Protein AF-A0A8T0QB63-F1 (afdb_monomer_lite)

InterPro domains:
  IPR017850 Alkaline-phosphatase-like, core domain superfamily [G3DSA:3.40.720.10] (1-85)
  IPR039527 GPI ethanolamine phosphate transferase 2 [PTHR23072] (1-212)

Radius of gyration: 29.11 Å; chains: 1; bounding box: 82×52×87 Å

Foldseek 3Di:
DPPPDDPPLPDCVSQDDDDDDDDPQQDPDPDPVPPPPDAHPLQVQLQVCLVVVHQRPLPGLHDHDVNSCNVPDLLSSLVSLVRSLVSLLSVVCVVPVPQDLVVLQVVVVVDPPDDQDPDLSNNLSPLVNQLVVLSVVLVVCVVPPDVVCNVVSSVSNVVSSCSNSVSSSVVVVVVVPDDPVVVVVVVVVVVVVVVVVVVVVVVVVVVVVVVVVVVVVVVVD

Organism: Panicum virgatum (NCBI:txid38727)

Secondary structure (DSSP, 8-state):
--TT--S---SHHHH-------STT-------TTS-----GGGHHHHHHHHTT-PPPTT--PPP-GGGGTTS-HHHHHHHHHHHHHHHHHHHHHH-TT--HHHHHHGGGT--TT---SSHHHHHHHHHHHHHHHHHHHHHHTTS--HHHHHHHHHHHHHHHHHHHHHHHHHHHHHHH---HHHHHHHHHHHHHHHHHHHHHHHHHHHHHHHHHHHHHTT--

pLDDT: mean 80.68, std 15.9, range [40.19, 98.31]

Structure (mmCIF, N/CA/C/O backbone):
data_AF-A0A8T0QB63-F1
#
_entry.id   AF-A0A8T0QB63-F1
#
loop_
_atom_site.group_PDB
_atom_site.id
_atom_site.type_symbol
_atom_site.label_atom_id
_atom_site.label_alt_id
_atom_site.label_comp_id
_atom_site.label_asym_id
_atom_site.label_entity_id
_atom_site.label_seq_id
_atom_site.pdbx_PDB_ins_code
_atom_site.Cartn_x
_atom_site.Cartn_y
_atom_site.Cartn_z
_atom_site.occupancy
_atom_site.B_iso_or_equiv
_atom_site.auth_seq_id
_atom_site.auth_comp_id
_atom_site.auth_asym_id
_atom_site.auth_atom_id
_atom_site.pdbx_PDB_model_num
ATOM 1 N N . MET A 1 1 ? 4.723 -20.176 22.623 1.00 45.94 1 MET A N 1
ATOM 2 C CA . MET A 1 1 ? 3.717 -21.251 22.437 1.00 45.94 1 MET A CA 1
ATOM 3 C C . MET A 1 1 ? 2.694 -21.297 23.573 1.00 45.94 1 MET A C 1
ATOM 5 O O . MET A 1 1 ? 3.003 -21.773 24.659 1.00 45.94 1 MET A O 1
ATOM 9 N N . ILE A 1 2 ? 1.466 -20.822 23.332 1.00 46.66 2 ILE A N 1
ATOM 10 C CA . ILE A 1 2 ? 0.307 -21.316 24.090 1.00 46.66 2 ILE A CA 1
ATOM 11 C C . ILE A 1 2 ? -0.197 -22.512 23.284 1.00 46.66 2 ILE A C 1
ATOM 13 O O . ILE A 1 2 ? -0.792 -22.356 22.226 1.00 46.66 2 ILE A O 1
ATOM 17 N N . GLU A 1 3 ? 0.117 -23.705 23.768 1.00 60.12 3 GLU A N 1
ATOM 18 C CA . GLU A 1 3 ? -0.035 -25.022 23.123 1.00 60.12 3 GLU A CA 1
ATOM 19 C C . GLU A 1 3 ? -1.501 -25.436 22.847 1.00 60.12 3 GLU A C 1
ATOM 21 O O . GLU A 1 3 ? -1.777 -26.552 22.423 1.00 60.12 3 GLU A O 1
ATOM 26 N N . GLY A 1 4 ? -2.461 -24.543 23.111 1.00 62.09 4 GLY A N 1
ATOM 27 C CA . GLY A 1 4 ? -3.894 -24.836 23.147 1.00 62.09 4 GLY A CA 1
ATOM 28 C C . GLY A 1 4 ? -4.673 -24.590 21.854 1.00 62.09 4 GLY A C 1
ATOM 29 O O . GLY A 1 4 ? -5.873 -24.835 21.867 1.00 62.09 4 GLY A O 1
ATOM 30 N N . GLY A 1 5 ? -4.040 -24.098 20.779 1.00 61.69 5 GLY A N 1
ATOM 31 C CA . GLY A 1 5 ? -4.701 -23.841 19.492 1.00 61.69 5 GLY A CA 1
ATOM 32 C C . GLY A 1 5 ? -5.891 -22.883 19.611 1.00 61.69 5 GLY A C 1
ATOM 33 O O . GLY A 1 5 ? -7.042 -23.314 19.656 1.00 61.69 5 GLY A O 1
ATOM 34 N N . ASN A 1 6 ? -5.627 -21.577 19.672 1.00 67.00 6 ASN A N 1
ATOM 35 C CA . ASN A 1 6 ? -6.687 -20.571 19.576 1.00 67.00 6 ASN A CA 1
ATOM 36 C C . ASN A 1 6 ? -6.822 -20.082 18.113 1.00 67.00 6 ASN A C 1
ATOM 38 O O . ASN A 1 6 ? -5.944 -20.314 17.293 1.00 67.00 6 ASN A O 1
ATOM 42 N N . HIS A 1 7 ? -7.941 -19.446 17.758 1.00 67.69 7 HIS A N 1
ATOM 43 C CA . HIS A 1 7 ? -8.188 -18.914 16.403 1.00 67.69 7 HIS A CA 1
ATOM 44 C C . HIS A 1 7 ? -7.846 -17.419 16.270 1.00 67.69 7 HIS A C 1
ATOM 46 O O . HIS A 1 7 ? -8.381 -16.734 15.401 1.00 67.69 7 HIS A O 1
ATOM 52 N N . GLY A 1 8 ? -7.033 -16.889 17.183 1.00 71.62 8 GLY A N 1
ATOM 53 C CA . GLY A 1 8 ? -6.707 -15.469 17.265 1.00 71.62 8 GLY A CA 1
ATOM 54 C C . GLY A 1 8 ? -5.736 -15.016 16.183 1.00 71.62 8 GLY A C 1
ATOM 55 O O . GLY A 1 8 ? -5.827 -13.867 15.758 1.00 71.62 8 GLY A O 1
ATOM 56 N N . GLY A 1 9 ? -4.850 -15.908 15.721 1.00 69.38 9 GLY A N 1
ATOM 57 C CA . GLY A 1 9 ? -3.909 -15.615 14.640 1.00 69.38 9 GLY A CA 1
ATOM 58 C C . GLY A 1 9 ? -3.003 -14.428 14.961 1.00 69.38 9 GLY A C 1
ATOM 59 O O . GLY A 1 9 ? -2.746 -13.609 14.084 1.00 69.38 9 GLY A O 1
ATOM 60 N N . SER A 1 10 ? -2.615 -14.268 16.229 1.00 74.25 10 SER A N 1
ATOM 61 C CA . SER A 1 10 ? -1.963 -13.052 16.734 1.00 74.25 10 SER A CA 1
ATOM 62 C C . SER A 1 10 ? -0.606 -13.304 17.380 1.00 74.25 10 SER A C 1
ATOM 64 O O . SER A 1 10 ? 0.057 -12.342 17.768 1.00 74.25 10 SER A O 1
ATOM 66 N N . SER A 1 11 ? -0.1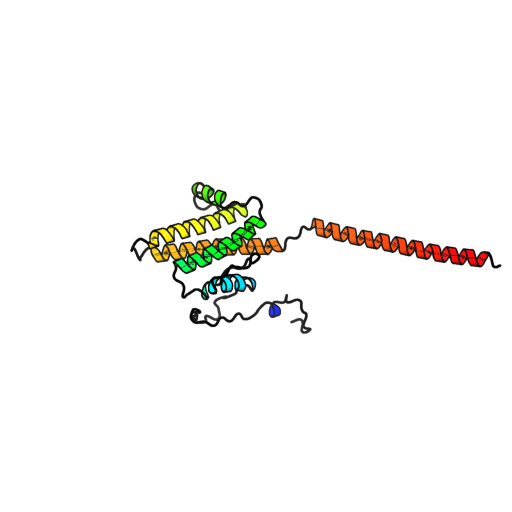96 -14.563 17.569 1.00 81.94 11 SER A N 1
ATOM 67 C CA . SER A 1 11 ? 1.166 -14.846 18.026 1.00 81.94 11 SER A CA 1
ATOM 68 C C . SER A 1 11 ? 2.160 -14.742 16.870 1.00 81.94 11 SER A C 1
ATOM 70 O O . SER A 1 11 ? 1.792 -14.852 15.698 1.00 81.94 11 SER A O 1
ATOM 72 N N . TYR A 1 12 ? 3.439 -14.549 17.197 1.00 82.31 12 TYR A N 1
ATOM 73 C CA . TYR A 1 12 ? 4.503 -14.576 16.194 1.00 82.31 12 TYR A CA 1
ATOM 74 C C . TYR A 1 12 ? 4.483 -15.907 15.438 1.00 82.31 12 TYR A C 1
ATOM 76 O O . TYR A 1 12 ? 4.461 -15.912 14.220 1.00 82.31 12 TYR A O 1
ATOM 84 N N . GLU A 1 13 ? 4.342 -17.027 16.150 1.00 82.00 13 GLU A N 1
ATOM 85 C CA . GLU A 1 13 ? 4.303 -18.356 15.532 1.00 82.00 13 GLU A CA 1
ATOM 86 C C . GLU A 1 13 ? 3.057 -18.602 14.650 1.00 82.00 13 GLU A C 1
ATOM 88 O O . GLU A 1 13 ? 3.055 -19.539 13.860 1.00 82.00 13 GLU A O 1
ATOM 93 N N . GLU A 1 14 ? 1.993 -17.799 14.790 1.00 81.06 14 GLU A N 1
ATOM 94 C CA . GLU A 1 14 ? 0.779 -17.868 13.958 1.00 81.06 14 GLU A CA 1
ATOM 95 C C . GLU A 1 14 ? 0.810 -16.894 12.768 1.00 81.06 14 GLU A C 1
ATOM 97 O O . GLU A 1 14 ? 0.137 -17.126 11.764 1.00 81.06 14 GLU A O 1
ATOM 102 N N . THR A 1 15 ? 1.549 -15.788 12.888 1.00 85.06 15 THR A N 1
ATOM 103 C CA . THR A 1 15 ? 1.608 -14.715 11.879 1.00 85.06 15 THR A CA 1
ATOM 104 C C . THR A 1 15 ? 2.843 -14.802 10.990 1.00 85.06 15 THR A C 1
ATOM 106 O O . THR A 1 15 ? 2.779 -14.383 9.831 1.00 85.06 15 THR A O 1
ATOM 109 N N . ASP A 1 16 ? 3.925 -15.386 11.506 1.00 86.19 16 ASP A N 1
ATOM 110 C CA . ASP A 1 16 ? 5.126 -15.737 10.762 1.00 86.19 16 ASP A CA 1
ATOM 111 C C . ASP A 1 16 ? 4.837 -16.964 9.897 1.00 86.19 16 ASP A C 1
ATOM 113 O O . ASP A 1 16 ? 4.546 -18.062 10.377 1.00 86.19 16 ASP A O 1
ATOM 117 N N . SER A 1 17 ? 4.806 -16.754 8.588 1.00 84.56 17 SER A N 1
ATOM 118 C CA . SER A 1 17 ? 4.400 -17.762 7.618 1.00 84.56 17 SER A CA 1
ATOM 119 C C . SER A 1 17 ? 5.281 -17.685 6.387 1.00 84.56 17 SER A C 1
ATOM 121 O O . SER A 1 17 ? 5.584 -16.608 5.878 1.00 84.56 17 SER A O 1
ATOM 123 N N . LEU A 1 18 ? 5.643 -18.854 5.861 1.00 87.31 18 LEU A N 1
ATOM 124 C CA . LEU A 1 18 ? 6.413 -18.948 4.631 1.00 87.31 18 LEU A CA 1
ATOM 125 C C . LEU A 1 18 ? 5.564 -18.506 3.431 1.00 87.31 18 LEU A C 1
ATOM 127 O O . LEU A 1 18 ? 4.562 -19.144 3.102 1.00 87.31 18 LEU A O 1
ATOM 131 N N . ALA A 1 19 ? 6.023 -17.478 2.721 1.00 85.75 19 ALA A N 1
ATOM 132 C CA . ALA A 1 19 ? 5.540 -17.144 1.387 1.00 85.75 19 ALA A CA 1
ATOM 133 C C . ALA A 1 19 ? 6.480 -17.747 0.329 1.00 85.75 19 ALA A C 1
ATOM 135 O O . ALA A 1 19 ? 7.662 -17.415 0.276 1.00 85.75 19 ALA A O 1
ATOM 136 N N . LEU A 1 20 ? 5.959 -18.640 -0.520 1.00 86.31 20 LEU A N 1
ATOM 137 C CA . LEU A 1 20 ? 6.712 -19.267 -1.611 1.00 86.31 20 LEU A CA 1
ATOM 138 C C . LEU A 1 20 ? 6.116 -18.876 -2.964 1.00 86.31 20 LEU A C 1
ATOM 140 O O . LEU A 1 20 ? 4.958 -19.179 -3.253 1.00 86.31 20 LEU A O 1
ATOM 144 N N . PHE A 1 21 ? 6.939 -18.269 -3.817 1.00 84.81 21 PHE A N 1
ATOM 145 C CA . PHE A 1 21 ? 6.577 -17.914 -5.186 1.00 84.81 21 PHE A CA 1
ATOM 146 C C . PHE A 1 21 ? 7.336 -18.798 -6.175 1.00 84.81 21 PHE A C 1
ATOM 148 O O . PHE A 1 21 ? 8.555 -18.921 -6.104 1.00 84.81 21 PHE A O 1
ATOM 155 N N . ILE A 1 22 ? 6.608 -19.416 -7.106 1.00 85.19 22 ILE A N 1
ATOM 156 C CA . ILE A 1 22 ? 7.170 -20.289 -8.141 1.00 85.19 22 ILE A CA 1
ATOM 157 C C . ILE A 1 22 ? 6.717 -19.754 -9.495 1.00 85.19 22 ILE A C 1
ATOM 159 O O . ILE A 1 22 ? 5.520 -19.680 -9.769 1.00 85.19 22 ILE A O 1
ATOM 163 N N . GLY A 1 23 ? 7.666 -19.392 -10.355 1.00 80.06 23 GLY A N 1
ATOM 164 C CA . GLY A 1 23 ? 7.355 -18.864 -11.678 1.00 80.06 23 GLY A CA 1
ATOM 165 C C . GLY A 1 23 ? 8.599 -18.569 -12.505 1.00 80.06 23 GLY A C 1
ATOM 166 O O . GLY A 1 23 ? 9.710 -18.536 -11.992 1.00 80.06 23 GLY A O 1
ATOM 167 N N . HIS A 1 24 ? 8.399 -18.345 -13.804 1.00 71.12 24 HIS A N 1
ATOM 168 C CA . HIS A 1 24 ? 9.483 -18.075 -14.756 1.00 71.12 24 HIS A CA 1
ATOM 169 C C . HIS A 1 24 ? 10.169 -16.716 -14.528 1.00 71.12 24 HIS A C 1
ATOM 171 O O . HIS A 1 24 ? 11.333 -16.549 -14.868 1.00 71.12 24 HIS A O 1
ATOM 177 N N . SER A 1 25 ? 9.442 -15.756 -13.956 1.00 64.81 25 SER A N 1
ATOM 178 C CA . SER A 1 25 ? 9.907 -14.400 -13.644 1.00 64.81 25 SER A CA 1
ATOM 179 C C . SER A 1 25 ? 10.489 -14.250 -12.238 1.00 64.81 25 SER A C 1
ATOM 181 O O . SER A 1 25 ? 10.946 -13.162 -11.893 1.00 64.81 25 SER A O 1
ATOM 183 N N . VAL A 1 26 ? 10.442 -15.312 -11.427 1.00 69.00 26 VAL A N 1
ATOM 184 C CA . VAL A 1 26 ? 10.992 -15.319 -10.071 1.00 69.00 26 VAL A CA 1
ATOM 185 C C . VAL A 1 26 ? 12.464 -15.671 -10.196 1.00 69.00 26 VAL A C 1
ATOM 187 O O . VAL A 1 26 ? 12.828 -16.833 -10.378 1.00 69.00 26 VAL A O 1
ATOM 190 N N . GLU A 1 27 ? 13.312 -14.649 -10.178 1.00 64.81 27 GLU A N 1
ATOM 191 C CA . GLU A 1 27 ? 14.749 -14.866 -10.174 1.00 64.81 27 GLU A CA 1
ATOM 192 C C . GLU A 1 27 ? 15.132 -15.471 -8.820 1.00 64.81 27 GLU A C 1
ATOM 194 O O . GLU A 1 27 ? 14.722 -14.992 -7.764 1.00 64.81 27 GLU A O 1
ATOM 199 N N . SER A 1 28 ? 15.876 -16.576 -8.852 1.00 56.16 28 SER A N 1
ATOM 200 C CA . SER A 1 28 ? 16.467 -17.162 -7.654 1.00 56.16 28 SER A CA 1
ATOM 201 C C . SER A 1 28 ? 17.465 -16.149 -7.103 1.00 56.16 28 SER A C 1
ATOM 203 O O . SER A 1 28 ? 18.619 -16.136 -7.539 1.00 56.16 28 SER A O 1
ATOM 205 N N . SER A 1 29 ? 17.056 -15.314 -6.144 1.00 53.84 29 SER A N 1
ATOM 206 C CA . SER A 1 29 ? 18.033 -14.630 -5.307 1.00 53.84 29 SER A CA 1
ATOM 207 C C . SER A 1 29 ? 18.920 -15.724 -4.716 1.00 53.84 29 SER A C 1
ATOM 209 O O . SER A 1 29 ? 18.431 -16.709 -4.160 1.00 53.84 29 SER A O 1
ATOM 211 N N . TYR A 1 30 ? 20.232 -15.636 -4.944 1.00 47.41 30 TYR A N 1
ATOM 212 C CA . TYR A 1 30 ? 21.172 -16.498 -4.238 1.00 47.41 30 TYR A CA 1
ATOM 213 C C . TYR A 1 30 ? 20.839 -16.354 -2.758 1.00 47.41 30 TYR A C 1
ATOM 215 O O . TYR A 1 30 ? 20.975 -15.260 -2.216 1.00 47.41 30 TYR A O 1
ATOM 223 N N . CYS A 1 31 ? 20.322 -17.425 -2.152 1.00 44.25 31 CYS A N 1
ATOM 224 C CA . CYS A 1 31 ? 19.861 -17.436 -0.775 1.00 44.25 31 CYS A CA 1
ATOM 225 C C . CYS A 1 31 ? 20.997 -16.966 0.137 1.00 44.25 31 CYS A C 1
ATOM 227 O O . CYS A 1 31 ? 21.863 -17.755 0.515 1.00 44.25 31 CYS A O 1
ATOM 229 N N . SER A 1 32 ? 20.992 -15.687 0.501 1.00 40.19 32 SER A N 1
ATOM 230 C CA . SER A 1 32 ? 21.611 -15.246 1.734 1.00 40.19 32 SER A CA 1
ATOM 231 C C . SER A 1 32 ? 20.583 -15.537 2.823 1.00 40.19 32 SER A C 1
ATOM 233 O O . SER A 1 32 ? 19.528 -14.905 2.827 1.00 40.19 32 SER A O 1
ATOM 235 N N . PRO A 1 33 ? 20.841 -16.472 3.751 1.00 42.19 33 PRO A N 1
ATOM 236 C CA . PRO A 1 33 ? 19.939 -16.760 4.871 1.00 42.19 33 PRO A CA 1
ATOM 237 C C . PRO A 1 33 ? 19.786 -15.579 5.855 1.00 42.19 33 PRO A C 1
ATOM 239 O O . PRO A 1 33 ? 19.167 -15.738 6.901 1.00 42.19 33 PRO A O 1
ATOM 242 N N . TYR A 1 34 ? 20.363 -14.416 5.531 1.00 40.75 34 TYR A N 1
ATOM 243 C CA . TYR A 1 34 ? 20.355 -13.189 6.322 1.00 40.75 34 TYR A CA 1
ATOM 244 C C . TYR A 1 34 ? 19.763 -11.981 5.591 1.00 40.75 34 TYR A C 1
ATOM 246 O O . TYR A 1 34 ? 19.708 -10.912 6.196 1.00 40.75 34 TYR A O 1
ATOM 254 N N . ASP A 1 35 ? 19.339 -12.110 4.328 1.00 47.91 35 ASP A N 1
ATOM 255 C CA . ASP A 1 35 ? 18.564 -11.030 3.714 1.00 47.91 35 ASP A CA 1
ATOM 256 C C . ASP A 1 35 ? 17.146 -11.121 4.276 1.00 47.91 35 ASP A C 1
ATOM 258 O O . ASP A 1 35 ? 16.449 -12.119 4.075 1.00 47.91 35 ASP A O 1
ATOM 262 N N . GLN A 1 36 ? 16.768 -10.133 5.084 1.00 50.97 36 GLN A N 1
ATOM 263 C CA . GLN A 1 36 ? 15.457 -10.042 5.718 1.00 50.97 36 GLN A CA 1
ATOM 264 C C . GLN A 1 36 ? 14.400 -9.757 4.645 1.00 50.97 36 GLN A C 1
ATOM 266 O O . GLN A 1 36 ? 13.902 -8.641 4.523 1.00 50.97 36 GLN A O 1
ATOM 271 N N . ASN A 1 37 ? 14.056 -10.778 3.859 1.00 67.69 37 ASN A N 1
ATOM 272 C CA . ASN A 1 37 ? 12.931 -10.773 2.928 1.00 67.69 37 ASN A CA 1
ATOM 273 C C . ASN A 1 37 ? 11.622 -10.942 3.711 1.00 67.69 37 ASN A C 1
ATOM 275 O O . ASN A 1 37 ? 10.861 -11.886 3.497 1.00 67.69 37 ASN A O 1
ATOM 279 N N . GLU A 1 38 ? 11.395 -10.053 4.675 1.00 77.56 38 GLU A N 1
ATOM 280 C CA . GLU A 1 38 ? 10.126 -9.957 5.378 1.00 77.56 38 GLU A CA 1
ATOM 281 C C . GLU A 1 38 ? 9.120 -9.257 4.463 1.00 77.56 38 GLU A C 1
ATOM 283 O O . GLU A 1 38 ? 9.339 -8.140 3.995 1.00 77.56 38 GLU A O 1
ATOM 288 N N . ALA A 1 39 ? 8.009 -9.937 4.204 1.00 85.12 39 ALA A N 1
ATOM 289 C CA . ALA A 1 39 ? 6.870 -9.403 3.477 1.00 85.12 39 ALA A CA 1
ATOM 290 C C . ALA A 1 39 ? 5.664 -9.377 4.412 1.00 85.12 39 ALA A C 1
ATOM 292 O O . ALA A 1 39 ? 5.420 -10.335 5.152 1.00 85.12 39 ALA A O 1
ATOM 293 N N . LEU A 1 40 ? 4.869 -8.311 4.357 1.00 89.06 40 LEU A N 1
ATOM 294 C CA . LEU A 1 40 ? 3.610 -8.285 5.087 1.00 89.06 40 LEU A CA 1
ATOM 295 C C . LEU A 1 40 ? 2.566 -9.086 4.305 1.00 89.06 40 LEU A C 1
ATOM 297 O O . LEU A 1 40 ? 2.506 -9.040 3.078 1.00 89.06 40 LEU A O 1
ATOM 301 N N . GLN A 1 41 ? 1.656 -9.774 4.997 1.00 90.31 41 GLN A N 1
ATOM 302 C CA . GLN A 1 41 ? 0.588 -10.531 4.323 1.00 90.31 41 GLN A CA 1
ATOM 303 C C . GLN A 1 41 ? -0.281 -9.638 3.410 1.00 90.31 41 GLN A C 1
ATOM 305 O O . GLN A 1 41 ? -0.823 -10.098 2.404 1.00 90.31 41 GLN A O 1
ATOM 310 N N . VAL A 1 42 ? -0.383 -8.339 3.724 1.00 92.38 42 VAL A N 1
ATOM 311 C CA . VAL A 1 42 ? -1.100 -7.348 2.906 1.00 92.38 42 VAL A CA 1
ATOM 312 C C . VAL A 1 42 ? -0.406 -7.033 1.576 1.00 92.38 42 VAL A C 1
ATOM 314 O O . VAL A 1 42 ? -1.089 -6.595 0.650 1.00 92.38 42 VAL A O 1
ATOM 317 N N . ASP A 1 43 ? 0.893 -7.307 1.443 1.00 94.06 43 ASP A N 1
ATOM 318 C CA . ASP A 1 43 ? 1.706 -7.044 0.244 1.00 94.06 43 ASP A CA 1
ATOM 319 C C . ASP A 1 43 ? 1.429 -8.054 -0.881 1.00 94.06 43 ASP A C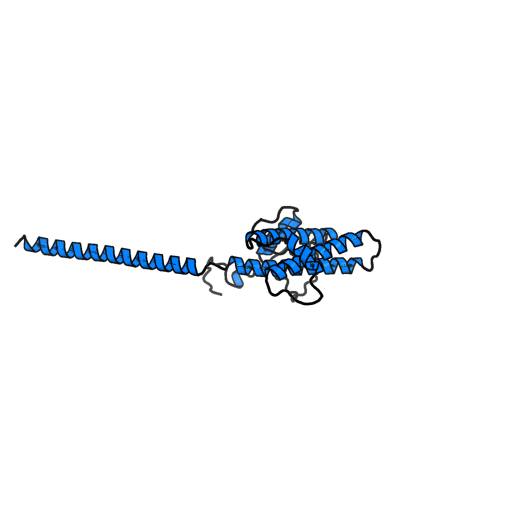 1
ATOM 321 O O . ASP A 1 43 ? 1.669 -7.787 -2.063 1.00 94.06 43 ASP A O 1
ATOM 325 N N . LEU A 1 44 ? 0.830 -9.203 -0.547 1.00 93.69 44 LEU A N 1
ATOM 326 C CA . LEU A 1 44 ? 0.469 -10.243 -1.514 1.00 93.69 44 LEU A CA 1
ATOM 327 C C . LEU A 1 44 ? -0.573 -9.762 -2.527 1.00 93.69 44 LEU A C 1
ATOM 329 O O . LEU A 1 44 ? -0.433 -9.980 -3.730 1.00 93.69 44 LEU A O 1
ATOM 333 N N . ALA A 1 45 ? -1.626 -9.098 -2.054 1.00 96.56 45 ALA A N 1
ATOM 334 C CA . ALA A 1 45 ? -2.725 -8.655 -2.904 1.00 96.56 45 ALA A CA 1
ATOM 335 C C . ALA A 1 45 ? -2.308 -7.655 -4.008 1.00 96.56 45 ALA A C 1
ATOM 337 O O . ALA A 1 45 ? -2.675 -7.894 -5.162 1.00 96.56 45 ALA A O 1
ATOM 338 N N . PRO A 1 46 ? -1.555 -6.568 -3.735 1.00 96.75 46 PRO A N 1
ATOM 339 C CA . PRO A 1 46 ? -1.113 -5.641 -4.774 1.00 96.75 46 PRO A CA 1
ATOM 340 C C . PRO A 1 46 ? -0.093 -6.296 -5.706 1.00 96.75 46 PRO A C 1
ATOM 342 O O . PRO A 1 46 ? -0.154 -6.082 -6.915 1.00 96.75 46 PRO A O 1
ATOM 345 N N . THR A 1 47 ? 0.780 -7.153 -5.173 1.00 94.88 47 THR A N 1
ATOM 346 C CA . THR A 1 47 ? 1.771 -7.897 -5.955 1.00 94.88 47 THR A CA 1
ATOM 347 C C . THR A 1 47 ? 1.110 -8.815 -6.983 1.00 94.88 47 THR A C 1
ATOM 349 O O . THR A 1 47 ? 1.375 -8.703 -8.180 1.00 94.88 47 THR A O 1
ATOM 352 N N . LEU A 1 48 ? 0.188 -9.680 -6.548 1.00 95.44 48 LEU A N 1
ATOM 353 C CA . LEU A 1 48 ? -0.536 -10.575 -7.452 1.00 95.44 48 LEU A CA 1
ATOM 354 C C . LEU A 1 48 ? -1.406 -9.792 -8.437 1.00 95.44 48 LEU A C 1
ATOM 356 O O . LEU A 1 48 ? -1.430 -10.118 -9.622 1.00 95.44 48 LEU A O 1
ATOM 360 N N . ALA A 1 49 ? -2.086 -8.736 -7.9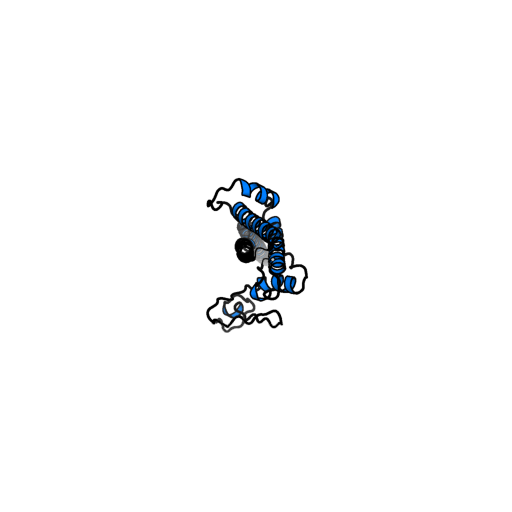78 1.00 97.50 49 ALA A N 1
ATOM 361 C CA . ALA A 1 49 ? -2.909 -7.916 -8.857 1.00 97.50 49 ALA A CA 1
ATOM 362 C C . ALA A 1 49 ? -2.097 -7.343 -10.030 1.00 97.50 49 ALA A C 1
ATOM 364 O O . ALA A 1 49 ? -2.515 -7.448 -11.183 1.00 97.50 49 ALA A O 1
ATOM 365 N N . LEU A 1 50 ? -0.905 -6.812 -9.750 1.00 96.00 50 LEU A N 1
ATOM 366 C CA . LEU A 1 50 ? -0.025 -6.245 -10.769 1.00 96.00 50 LEU A CA 1
ATOM 367 C C . LEU A 1 50 ? 0.610 -7.312 -11.672 1.00 96.00 50 LEU A C 1
ATOM 369 O O . LEU A 1 50 ? 0.696 -7.085 -12.878 1.00 96.00 50 LEU A O 1
ATOM 373 N N . LEU A 1 51 ? 0.981 -8.484 -11.140 1.00 93.44 51 LEU A N 1
ATOM 374 C CA . LEU A 1 51 ? 1.479 -9.611 -11.948 1.00 93.44 51 LEU A CA 1
ATOM 375 C C . LEU A 1 51 ? 0.436 -10.112 -12.956 1.00 93.44 51 LEU A C 1
ATOM 377 O O . LEU A 1 51 ? 0.778 -10.426 -14.095 1.00 93.44 51 LEU A O 1
ATOM 381 N N . PHE A 1 52 ? -0.838 -10.156 -12.558 1.00 93.88 52 PHE A N 1
ATOM 382 C CA . PHE A 1 52 ? -1.941 -10.580 -13.426 1.00 93.88 52 PHE A CA 1
ATOM 383 C C . PHE A 1 52 ? -2.548 -9.442 -14.260 1.00 93.88 52 PHE A C 1
ATOM 385 O O . PHE A 1 52 ? -3.473 -9.684 -15.035 1.00 93.88 52 PHE A O 1
ATOM 392 N N . GLY A 1 53 ? -2.057 -8.207 -14.117 1.00 95.06 53 GLY A N 1
ATOM 393 C CA . GLY A 1 53 ? -2.592 -7.048 -14.834 1.00 95.06 53 GLY A CA 1
ATOM 394 C C . GLY A 1 53 ? -4.037 -6.698 -14.455 1.00 95.06 53 GLY A C 1
ATOM 395 O O . GLY A 1 53 ? -4.776 -6.160 -15.280 1.00 95.06 53 GLY A O 1
ATOM 396 N N . ILE A 1 54 ? -4.453 -7.011 -13.226 1.00 97.38 54 ILE A N 1
ATOM 397 C CA . ILE A 1 54 ? -5.777 -6.689 -12.682 1.00 97.38 54 ILE A CA 1
ATOM 398 C C . ILE A 1 54 ? -5.697 -5.522 -11.690 1.00 97.38 54 ILE A C 1
ATOM 400 O O . ILE A 1 54 ? -4.628 -5.122 -11.234 1.00 97.38 54 ILE A O 1
ATOM 404 N N . ALA A 1 55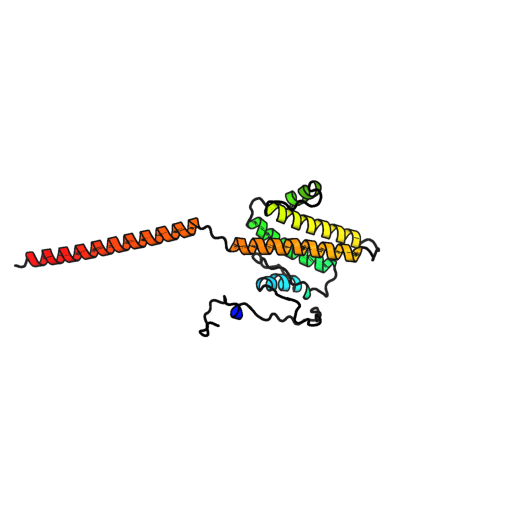 ? -6.850 -4.948 -11.347 1.00 96.94 55 ALA A N 1
ATOM 405 C CA . ALA A 1 55 ? -6.909 -3.852 -10.386 1.00 96.94 55 ALA A CA 1
ATOM 406 C C . ALA A 1 55 ? -6.544 -4.321 -8.966 1.00 96.94 55 ALA A C 1
ATOM 408 O O . ALA A 1 55 ? -7.032 -5.351 -8.499 1.00 96.94 55 ALA A O 1
ATOM 409 N N . ILE A 1 56 ? -5.741 -3.520 -8.260 1.00 98.31 56 ILE A N 1
ATOM 410 C CA . ILE A 1 56 ? -5.432 -3.734 -6.841 1.00 98.31 56 ILE A CA 1
ATOM 411 C C . ILE A 1 56 ? -6.727 -3.574 -6.016 1.00 98.31 56 ILE A C 1
ATOM 413 O O . ILE A 1 56 ? -7.500 -2.644 -6.283 1.00 98.31 56 ILE A O 1
ATOM 417 N N . PRO A 1 57 ? -7.006 -4.447 -5.024 1.00 97.69 57 PRO A N 1
ATOM 418 C CA . PRO A 1 57 ? -8.181 -4.303 -4.169 1.00 97.69 57 PRO A CA 1
ATOM 419 C C . PRO A 1 57 ? -8.240 -2.930 -3.491 1.00 97.69 57 PRO A C 1
ATOM 421 O O . PRO A 1 57 ? -7.271 -2.489 -2.884 1.00 97.69 57 PRO A O 1
ATOM 424 N N . LYS A 1 58 ? -9.408 -2.278 -3.547 1.00 94.69 58 LYS A N 1
ATOM 425 C CA . LYS A 1 58 ? -9.581 -0.857 -3.186 1.00 94.69 58 LYS A CA 1
ATOM 426 C C . LYS A 1 58 ? -9.163 -0.480 -1.764 1.00 94.69 58 LYS A C 1
ATOM 428 O O . LYS A 1 58 ? -8.828 0.676 -1.552 1.00 94.69 58 LYS A O 1
ATOM 433 N N . ASN A 1 59 ? -9.190 -1.422 -0.822 1.00 93.88 59 ASN A N 1
ATOM 434 C CA . ASN A 1 59 ? -8.847 -1.190 0.586 1.00 93.88 59 ASN A CA 1
ATOM 435 C C . ASN A 1 59 ? -7.466 -1.744 0.963 1.00 93.88 59 ASN A C 1
ATOM 437 O O . ASN A 1 59 ? -7.136 -1.825 2.142 1.00 93.88 59 ASN A O 1
ATOM 441 N N . ASN A 1 60 ? -6.678 -2.181 -0.018 1.00 95.44 60 ASN A N 1
ATOM 442 C CA . ASN A 1 60 ? -5.346 -2.694 0.234 1.00 95.44 60 ASN A CA 1
ATOM 443 C C . ASN A 1 60 ? -4.340 -1.543 0.393 1.00 95.44 60 ASN A C 1
ATOM 445 O O . ASN A 1 60 ? -4.312 -0.633 -0.439 1.00 95.44 60 ASN A O 1
ATOM 449 N N . ILE A 1 61 ? -3.531 -1.627 1.451 1.00 94.69 61 ILE A N 1
ATOM 450 C CA . ILE A 1 61 ? -2.451 -0.685 1.788 1.00 94.69 61 ILE A CA 1
ATOM 451 C C . ILE A 1 61 ? -1.053 -1.244 1.492 1.00 94.69 61 ILE A C 1
ATOM 453 O O . ILE A 1 61 ? -0.071 -0.534 1.666 1.00 94.69 61 ILE A O 1
ATOM 457 N N . GLY A 1 62 ? -0.967 -2.508 1.068 1.00 94.44 62 GLY A N 1
ATOM 458 C CA . GLY A 1 62 ? 0.294 -3.215 0.907 1.00 94.44 62 GLY A CA 1
ATOM 459 C C . GLY A 1 62 ? 1.182 -2.614 -0.177 1.00 94.44 62 GLY A C 1
ATOM 460 O O . GLY A 1 62 ? 0.720 -1.964 -1.126 1.00 94.44 62 GLY A O 1
ATOM 461 N N . VAL A 1 63 ? 2.472 -2.884 -0.041 1.00 93.81 63 VAL A N 1
ATOM 462 C CA . VAL A 1 63 ? 3.519 -2.474 -0.974 1.00 93.81 63 VAL A CA 1
ATOM 463 C C . VAL A 1 63 ? 3.877 -3.671 -1.848 1.00 93.81 63 VAL A C 1
ATOM 465 O O . VAL A 1 63 ? 3.979 -4.789 -1.360 1.00 93.81 63 VAL A O 1
ATOM 468 N N . LEU A 1 64 ? 4.022 -3.474 -3.159 1.00 92.44 64 LEU A N 1
ATOM 469 C CA . LEU A 1 64 ? 4.387 -4.582 -4.048 1.00 92.44 64 LEU A CA 1
ATOM 470 C C . LEU A 1 64 ? 5.767 -5.169 -3.696 1.00 92.44 64 LEU A C 1
ATOM 472 O O . LEU A 1 64 ? 6.664 -4.428 -3.298 1.00 92.44 64 LEU A O 1
ATOM 476 N N . LEU A 1 65 ? 5.944 -6.476 -3.913 1.00 90.50 65 LEU A N 1
ATOM 477 C CA . LEU A 1 65 ? 7.216 -7.182 -3.724 1.00 90.50 65 LEU A CA 1
ATOM 478 C C . LEU A 1 65 ? 8.077 -7.091 -4.999 1.00 90.50 65 LEU A C 1
ATOM 480 O O . LEU A 1 65 ? 7.722 -7.732 -5.997 1.00 90.50 65 LEU A O 1
ATOM 484 N N . PRO A 1 66 ? 9.167 -6.296 -5.028 1.00 84.50 66 PRO A N 1
ATOM 485 C CA . PRO A 1 66 ? 9.951 -6.048 -6.244 1.00 84.50 66 PRO A CA 1
ATOM 486 C C . PRO A 1 66 ? 10.545 -7.308 -6.866 1.00 84.50 66 PRO A C 1
ATOM 488 O O . PRO A 1 66 ? 10.687 -7.378 -8.090 1.00 84.50 66 PRO A O 1
ATOM 491 N N . GLU A 1 67 ? 10.879 -8.291 -6.034 1.00 83.00 67 GLU A N 1
ATOM 492 C CA . GLU A 1 67 ? 11.588 -9.512 -6.410 1.00 83.00 67 GLU A CA 1
ATOM 493 C C . GLU A 1 67 ? 10.778 -10.354 -7.404 1.00 83.00 67 GLU A C 1
ATOM 495 O O . GLU A 1 67 ? 11.320 -11.136 -8.179 1.00 83.00 67 GLU A O 1
ATOM 500 N N . LEU A 1 68 ? 9.456 -10.179 -7.444 1.00 87.69 68 LEU A N 1
ATOM 501 C CA . LEU A 1 68 ? 8.602 -10.919 -8.376 1.00 87.69 68 LEU A CA 1
ATOM 502 C C . LEU A 1 68 ? 8.484 -10.254 -9.752 1.00 87.69 68 LEU A C 1
ATOM 504 O O . LEU A 1 68 ? 7.925 -10.845 -10.679 1.00 87.69 68 LEU A O 1
ATOM 508 N N . PHE A 1 69 ? 9.025 -9.044 -9.906 1.00 88.56 69 PHE A N 1
ATOM 509 C CA . PHE A 1 69 ? 8.938 -8.241 -11.124 1.00 88.56 69 PHE A CA 1
ATOM 510 C C . PHE A 1 69 ? 10.280 -8.118 -11.863 1.00 88.56 69 PHE A C 1
ATOM 512 O O . PHE A 1 69 ? 10.405 -7.276 -12.754 1.00 88.56 69 PHE A O 1
ATOM 519 N N . HIS A 1 70 ? 11.291 -8.941 -11.547 1.00 85.00 70 HIS A N 1
ATOM 520 C CA . HIS A 1 70 ? 12.623 -8.860 -12.170 1.00 85.00 70 HIS A CA 1
ATOM 521 C C . HIS A 1 70 ? 12.592 -8.933 -13.699 1.00 85.00 70 HIS A C 1
ATOM 523 O O . HIS A 1 70 ? 13.301 -8.163 -14.351 1.00 85.00 70 HIS A O 1
ATOM 529 N N . SER A 1 71 ? 11.716 -9.771 -14.264 1.00 87.25 71 SER A N 1
ATOM 530 C CA . SER A 1 71 ? 11.559 -9.946 -15.713 1.00 87.25 71 SER A CA 1
ATOM 531 C C . SER A 1 71 ? 10.927 -8.749 -16.435 1.00 87.25 71 SER A C 1
ATOM 533 O O . SER A 1 71 ? 10.867 -8.743 -17.665 1.00 87.25 71 SER A O 1
ATOM 535 N N . LEU A 1 72 ? 10.393 -7.766 -15.704 1.00 89.44 72 LEU A N 1
ATOM 536 C CA . LEU A 1 72 ? 9.830 -6.556 -16.294 1.00 89.44 72 LEU A CA 1
ATOM 537 C C . LEU A 1 72 ? 10.937 -5.594 -16.736 1.00 89.44 72 LEU A C 1
ATOM 539 O O . LEU A 1 72 ? 11.962 -5.442 -16.071 1.00 89.44 72 LEU A O 1
ATOM 543 N N . THR A 1 73 ? 10.690 -4.878 -17.833 1.00 90.69 73 THR A N 1
ATOM 544 C CA . THR A 1 73 ? 11.537 -3.741 -18.223 1.00 90.69 73 THR A CA 1
ATOM 545 C C . THR A 1 73 ? 11.462 -2.631 -17.172 1.00 90.69 73 THR A C 1
ATOM 547 O O . THR A 1 73 ? 10.449 -2.487 -16.489 1.00 90.69 73 THR A O 1
ATOM 550 N N . ASP A 1 74 ? 12.481 -1.781 -17.092 1.00 89.88 74 ASP A N 1
ATOM 551 C CA . ASP A 1 74 ? 12.541 -0.682 -16.117 1.00 89.88 74 ASP A CA 1
ATOM 552 C C . ASP A 1 74 ? 11.297 0.215 -16.142 1.00 89.88 74 ASP A C 1
ATOM 554 O O . ASP A 1 74 ? 10.698 0.496 -15.107 1.00 89.88 74 ASP A O 1
ATOM 558 N N . GLY A 1 75 ? 10.808 0.579 -17.330 1.00 90.31 75 GLY A N 1
ATOM 559 C CA . GLY A 1 75 ? 9.568 1.353 -17.436 1.00 90.31 75 GLY A CA 1
ATOM 560 C C . GLY A 1 75 ? 8.320 0.599 -16.967 1.00 90.31 75 GLY A C 1
ATOM 561 O O . GLY A 1 75 ? 7.398 1.219 -16.446 1.00 90.31 75 GLY A O 1
ATOM 562 N N . GLN A 1 76 ? 8.276 -0.728 -17.117 1.00 92.62 76 GLN A N 1
ATOM 563 C CA . GLN A 1 76 ? 7.189 -1.535 -16.558 1.00 92.62 76 GLN A CA 1
ATOM 564 C C . GLN A 1 76 ? 7.290 -1.614 -15.029 1.00 92.62 76 GLN A C 1
ATOM 566 O O . GLN A 1 76 ? 6.262 -1.489 -14.374 1.00 92.62 76 GLN A O 1
ATOM 571 N N . LYS A 1 77 ? 8.500 -1.728 -14.461 1.00 92.62 77 LYS A N 1
ATOM 572 C CA . LYS A 1 77 ? 8.734 -1.678 -13.004 1.00 92.62 77 LYS A CA 1
ATOM 573 C C . LYS A 1 77 ? 8.325 -0.330 -12.401 1.00 92.62 77 LYS A C 1
ATOM 575 O O . LYS A 1 77 ? 7.633 -0.279 -11.385 1.00 92.62 77 LYS A O 1
ATOM 580 N N . LEU A 1 78 ? 8.685 0.777 -13.053 1.00 94.00 78 LEU A N 1
ATOM 581 C CA . LEU A 1 78 ? 8.226 2.107 -12.635 1.00 94.00 78 LEU A CA 1
ATOM 582 C C . LEU A 1 78 ? 6.708 2.236 -12.748 1.00 94.00 78 LEU A C 1
ATOM 584 O O . LEU A 1 78 ? 6.073 2.809 -11.866 1.00 94.00 78 LEU A O 1
ATOM 588 N N . ARG A 1 79 ? 6.101 1.655 -13.789 1.00 95.00 79 ARG A N 1
ATOM 589 C CA . ARG A 1 79 ? 4.644 1.648 -13.936 1.00 95.00 79 ARG A CA 1
ATOM 590 C C . ARG A 1 79 ? 3.951 0.829 -12.845 1.00 95.00 79 ARG A C 1
ATOM 592 O O . ARG A 1 79 ? 2.903 1.252 -12.369 1.00 95.00 79 ARG A O 1
ATOM 599 N N . THR A 1 80 ? 4.498 -0.316 -12.433 1.00 95.62 80 THR A N 1
ATOM 600 C CA . THR A 1 80 ? 3.926 -1.108 -11.330 1.00 95.62 80 THR A CA 1
ATOM 601 C C . THR A 1 80 ? 4.002 -0.355 -10.004 1.00 95.62 80 THR A C 1
ATOM 603 O O . THR A 1 80 ? 3.008 -0.319 -9.278 1.00 95.62 80 THR A O 1
ATOM 606 N N . LEU A 1 81 ? 5.125 0.321 -9.730 1.00 96.44 81 LEU A N 1
ATOM 607 C CA . LEU A 1 81 ? 5.278 1.184 -8.553 1.00 96.44 81 LEU A CA 1
ATOM 608 C C . LEU A 1 81 ? 4.288 2.351 -8.575 1.00 96.44 81 LEU A C 1
ATOM 610 O O . LEU A 1 81 ? 3.569 2.564 -7.604 1.00 96.44 81 LEU A O 1
ATOM 614 N N . GLU A 1 82 ? 4.172 3.037 -9.713 1.00 96.31 82 GLU A N 1
ATOM 615 C CA . GLU A 1 82 ? 3.215 4.125 -9.910 1.00 96.31 82 GLU A CA 1
ATOM 616 C C . GLU A 1 82 ? 1.771 3.671 -9.631 1.00 96.31 82 GLU A C 1
ATOM 618 O O . GLU A 1 82 ? 1.025 4.361 -8.937 1.00 96.31 82 GLU A O 1
ATOM 623 N N . LEU A 1 83 ? 1.367 2.496 -10.128 1.00 97.31 83 LEU A N 1
ATOM 624 C CA . LEU A 1 83 ? 0.026 1.946 -9.902 1.00 97.31 83 LEU A CA 1
ATOM 625 C C . LEU A 1 83 ? -0.230 1.595 -8.430 1.00 97.31 83 LEU A C 1
ATOM 627 O O . LEU A 1 83 ? -1.323 1.861 -7.923 1.00 97.31 83 LEU A O 1
ATOM 631 N N . ASN A 1 84 ? 0.760 1.033 -7.733 1.00 97.44 84 ASN A N 1
ATOM 632 C CA . ASN A 1 84 ? 0.660 0.774 -6.297 1.00 97.44 84 ASN A CA 1
ATOM 633 C C . ASN A 1 84 ? 0.576 2.085 -5.499 1.00 97.44 84 ASN A C 1
ATOM 635 O O . ASN A 1 84 ? -0.276 2.209 -4.619 1.00 97.44 84 ASN A O 1
ATOM 639 N N . SER A 1 85 ? 1.358 3.104 -5.872 1.00 96.44 85 SER A N 1
ATOM 640 C CA . SER A 1 85 ? 1.292 4.429 -5.249 1.00 96.44 85 SER A CA 1
ATOM 641 C C . SER A 1 85 ? -0.054 5.109 -5.464 1.00 96.44 85 SER A C 1
ATOM 643 O O . SER A 1 85 ? -0.599 5.669 -4.520 1.00 96.44 85 SER A O 1
ATOM 645 N N . TRP A 1 86 ? -0.645 5.004 -6.657 1.00 95.69 86 TRP A N 1
ATOM 646 C CA . TRP A 1 86 ? -1.995 5.514 -6.921 1.00 95.69 86 TRP A CA 1
ATOM 647 C C . TRP A 1 86 ? -3.065 4.856 -6.051 1.00 95.69 86 TRP A C 1
ATOM 649 O O . TRP A 1 86 ? -4.006 5.524 -5.623 1.00 95.69 86 TRP A O 1
ATOM 659 N N . GLN A 1 87 ? -2.943 3.554 -5.790 1.00 96.31 87 GLN A N 1
ATOM 660 C CA . GLN A 1 87 ? -3.856 2.850 -4.895 1.00 96.31 87 GLN A CA 1
ATOM 661 C C . GLN A 1 87 ? -3.753 3.391 -3.461 1.00 96.31 87 GLN A C 1
ATOM 663 O O . GLN A 1 87 ? -4.775 3.728 -2.863 1.00 96.31 87 GLN A O 1
ATOM 668 N N . ILE A 1 88 ? -2.534 3.533 -2.933 1.00 94.81 88 ILE A N 1
ATOM 669 C CA . ILE A 1 88 ? -2.310 4.088 -1.591 1.00 94.81 88 ILE A CA 1
ATOM 670 C C . ILE A 1 88 ? -2.763 5.552 -1.515 1.00 94.81 88 ILE A C 1
ATOM 672 O O . ILE A 1 88 ? -3.430 5.944 -0.561 1.00 94.81 88 ILE A O 1
ATOM 676 N N . LEU A 1 89 ? -2.488 6.348 -2.547 1.00 93.12 89 LEU A N 1
ATOM 677 C CA . LEU A 1 89 ? -2.916 7.741 -2.639 1.00 93.12 89 LEU A CA 1
ATOM 678 C C . LEU A 1 89 ? -4.439 7.890 -2.521 1.00 93.12 89 LEU A C 1
ATOM 680 O O . LEU A 1 89 ? -4.915 8.746 -1.780 1.00 93.12 89 LEU A O 1
ATOM 684 N N . ARG A 1 90 ? -5.216 7.022 -3.180 1.00 92.44 90 ARG A N 1
ATOM 685 C CA . ARG A 1 90 ? -6.686 7.024 -3.047 1.00 92.44 90 ARG A CA 1
ATOM 686 C C . ARG A 1 90 ? -7.140 6.760 -1.615 1.00 92.44 90 ARG A C 1
ATOM 688 O O . ARG A 1 90 ? -8.140 7.325 -1.179 1.00 92.44 90 ARG A O 1
ATOM 695 N N . LEU A 1 91 ? -6.424 5.904 -0.887 1.00 93.06 91 LEU A N 1
ATOM 696 C CA . LEU A 1 91 ? -6.708 5.649 0.522 1.00 93.06 91 LEU A CA 1
ATOM 697 C C . LEU A 1 91 ? -6.350 6.849 1.395 1.00 93.06 91 LEU A C 1
ATOM 699 O O . LEU A 1 91 ? -7.149 7.212 2.251 1.00 93.06 91 LEU A O 1
ATOM 703 N N . LEU A 1 92 ? -5.217 7.506 1.140 1.00 91.81 92 LEU A N 1
ATOM 704 C CA . LEU A 1 92 ? -4.846 8.743 1.832 1.00 91.81 92 LEU A CA 1
ATOM 705 C C . LEU A 1 92 ? -5.908 9.831 1.642 1.00 91.81 92 LEU A C 1
ATOM 707 O O . LEU A 1 92 ? -6.374 10.392 2.626 1.00 91.81 92 LEU A O 1
ATOM 711 N N . GLN A 1 93 ? -6.359 10.060 0.407 1.00 90.00 93 GLN A N 1
ATOM 712 C CA . GLN A 1 93 ? -7.413 11.035 0.088 1.00 90.00 93 GLN A CA 1
ATOM 713 C C . GLN A 1 93 ? -8.748 10.716 0.774 1.00 90.00 93 GLN A C 1
ATOM 715 O O . GLN A 1 93 ? -9.496 11.614 1.144 1.00 90.00 93 GLN A O 1
ATOM 720 N N . ALA A 1 94 ? -9.055 9.433 0.980 1.00 88.75 94 ALA A N 1
ATOM 721 C CA . ALA A 1 94 ? -10.247 9.028 1.720 1.00 88.75 94 ALA A CA 1
ATOM 722 C C . ALA A 1 94 ? -10.121 9.256 3.240 1.00 88.75 94 ALA A C 1
ATOM 724 O O . ALA A 1 94 ? -11.138 9.390 3.918 1.00 88.75 94 ALA A O 1
ATOM 725 N N . GLN A 1 95 ? -8.897 9.273 3.782 1.00 86.69 95 GLN A N 1
ATOM 726 C CA . GLN A 1 95 ? -8.624 9.460 5.214 1.00 86.69 95 GLN A CA 1
ATOM 727 C C . GLN A 1 95 ? -8.301 10.916 5.586 1.00 86.69 95 GLN A C 1
ATOM 729 O O . GLN A 1 95 ? -8.474 11.299 6.743 1.00 86.69 95 GLN A O 1
ATOM 734 N N . ILE A 1 96 ? -7.837 11.721 4.627 1.00 84.25 96 ILE A N 1
ATOM 735 C CA . ILE A 1 96 ? -7.417 13.113 4.808 1.00 84.25 96 ILE A CA 1
ATOM 736 C C . ILE A 1 96 ? -8.235 13.989 3.837 1.00 84.25 96 ILE A C 1
ATOM 738 O O . ILE A 1 96 ? -7.918 14.023 2.649 1.00 84.25 96 ILE A O 1
ATOM 742 N N . PRO A 1 97 ? -9.275 14.698 4.320 1.00 73.50 97 PRO A N 1
ATOM 743 C CA . PRO A 1 97 ? -10.212 15.448 3.473 1.00 73.50 97 PRO A CA 1
ATOM 744 C C . PRO A 1 97 ? -9.574 16.532 2.592 1.00 73.50 97 PRO A C 1
ATOM 746 O O . PRO A 1 97 ? -10.100 16.815 1.522 1.00 73.50 97 PRO A O 1
ATOM 749 N N . ASP A 1 98 ? -8.445 17.099 3.026 1.00 72.88 98 ASP A N 1
ATOM 750 C CA . ASP A 1 98 ? -7.751 18.205 2.350 1.00 72.88 98 ASP A CA 1
ATOM 751 C C . ASP A 1 98 ? -6.470 17.753 1.619 1.00 72.88 98 ASP A C 1
ATOM 753 O O . ASP A 1 98 ? -5.633 18.573 1.248 1.00 72.88 98 ASP A O 1
ATOM 757 N N . PHE A 1 99 ? -6.260 16.443 1.439 1.00 79.25 99 PHE A N 1
ATOM 758 C CA . PHE A 1 99 ? -5.067 15.940 0.754 1.00 79.25 99 PHE A CA 1
ATOM 759 C C . PHE A 1 99 ? -5.239 15.987 -0.771 1.00 79.25 99 PHE A C 1
ATOM 761 O O . PHE A 1 99 ? -5.765 15.054 -1.382 1.00 79.25 99 PHE A O 1
ATOM 768 N N . CYS A 1 100 ? -4.767 17.064 -1.397 1.00 73.38 100 CYS A N 1
ATOM 769 C CA . CYS A 1 100 ? -4.786 17.253 -2.849 1.00 73.38 100 CYS A CA 1
ATOM 770 C C . CYS A 1 100 ? -3.392 17.042 -3.449 1.00 73.38 100 CYS A C 1
ATOM 772 O O . CYS A 1 100 ? -2.420 17.647 -3.005 1.00 73.38 100 CYS A O 1
ATOM 774 N N . LEU A 1 101 ? -3.289 16.194 -4.479 1.00 73.81 101 LEU A N 1
ATOM 775 C CA . LEU A 1 101 ? -2.009 15.922 -5.142 1.00 73.81 101 LEU A CA 1
ATOM 776 C C . LEU A 1 101 ? -1.516 17.147 -5.922 1.00 73.81 101 LEU A C 1
ATOM 778 O O . LEU A 1 101 ? -0.318 17.403 -5.969 1.00 73.81 101 LEU A O 1
ATOM 782 N N . GLU A 1 102 ? -2.441 17.894 -6.516 1.00 72.38 102 GLU A N 1
ATOM 783 C CA . GLU A 1 102 ? -2.175 19.115 -7.269 1.00 72.38 102 GLU A CA 1
ATOM 784 C C . GLU A 1 102 ? -1.432 20.149 -6.406 1.00 72.38 102 GLU A C 1
ATOM 786 O O . GLU A 1 102 ? -0.381 20.638 -6.814 1.00 72.38 102 GLU A O 1
ATOM 791 N N . ASP A 1 103 ? -1.876 20.360 -5.164 1.00 69.81 103 ASP A N 1
ATOM 792 C CA . ASP A 1 103 ? -1.217 21.265 -4.211 1.00 69.81 103 ASP A CA 1
ATOM 793 C C . ASP A 1 103 ? 0.199 20.782 -3.838 1.00 69.81 103 ASP A C 1
ATOM 795 O O . ASP A 1 103 ? 1.108 21.579 -3.584 1.00 69.81 103 ASP A O 1
ATOM 799 N N . CYS A 1 104 ? 0.425 19.462 -3.833 1.00 74.88 104 CYS A N 1
ATOM 800 C CA . CYS A 1 104 ? 1.739 18.890 -3.556 1.00 74.88 104 CYS A CA 1
ATOM 801 C C . CYS A 1 104 ? 2.753 19.171 -4.682 1.00 74.88 104 CYS A C 1
ATOM 803 O O . CYS A 1 104 ? 3.954 19.239 -4.405 1.00 74.88 104 CYS A O 1
ATOM 805 N N . ILE A 1 105 ? 2.312 19.298 -5.939 1.00 67.12 105 ILE A N 1
ATOM 806 C CA . ILE A 1 105 ? 3.199 19.520 -7.094 1.00 67.12 105 ILE A CA 1
ATOM 807 C C . ILE A 1 105 ? 3.677 20.976 -7.124 1.00 67.1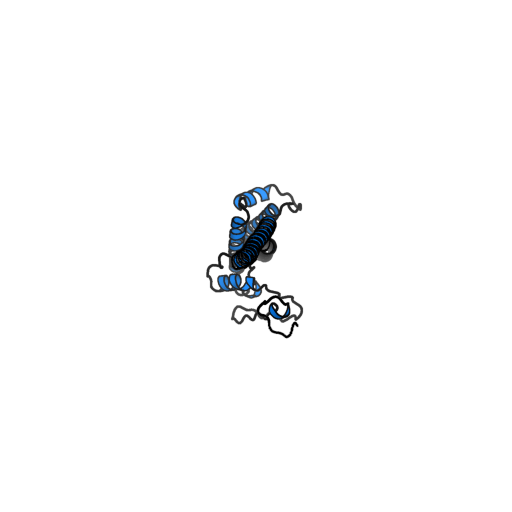2 105 ILE A C 1
ATOM 809 O O . ILE A 1 105 ? 4.869 21.214 -7.312 1.00 67.12 105 ILE A O 1
ATOM 813 N N . ASP A 1 106 ? 2.790 21.927 -6.828 1.00 58.91 106 ASP A N 1
ATOM 814 C CA . ASP A 1 106 ? 3.117 23.360 -6.798 1.00 58.91 106 ASP A CA 1
ATOM 815 C C . ASP A 1 106 ? 4.058 23.726 -5.633 1.00 58.91 106 ASP A C 1
ATOM 817 O O . ASP A 1 106 ? 4.872 24.642 -5.734 1.00 58.91 106 ASP A O 1
ATOM 821 N N . SER A 1 107 ? 4.006 22.973 -4.528 1.00 56.03 107 SER A N 1
ATOM 822 C CA . SER A 1 107 ? 4.870 23.190 -3.355 1.00 56.03 107 SER A CA 1
ATOM 823 C C . SER A 1 107 ? 6.333 22.750 -3.535 1.00 56.03 107 SER A C 1
ATOM 825 O O . SER A 1 107 ? 7.188 23.106 -2.720 1.00 56.03 107 SER A O 1
ATOM 827 N N . ALA A 1 108 ? 6.639 21.972 -4.580 1.00 54.12 108 ALA A N 1
ATOM 828 C CA . ALA A 1 108 ? 7.979 21.434 -4.811 1.00 54.12 108 ALA A CA 1
ATOM 829 C C . ALA A 1 108 ? 8.978 22.490 -5.325 1.00 54.12 108 ALA A C 1
ATOM 831 O O . ALA A 1 108 ? 10.178 22.322 -5.118 1.00 54.12 108 ALA A O 1
ATOM 832 N N . ASP A 1 109 ? 8.493 23.577 -5.935 1.00 52.12 109 ASP A N 1
ATOM 833 C CA . ASP A 1 109 ? 9.328 24.673 -6.454 1.00 52.12 109 ASP A CA 1
ATOM 834 C C . ASP A 1 109 ? 9.778 25.673 -5.363 1.00 52.12 109 ASP A C 1
ATOM 836 O O . ASP A 1 109 ? 10.746 26.404 -5.567 1.00 52.12 109 ASP A O 1
ATOM 840 N N . ASP A 1 110 ? 9.130 25.690 -4.188 1.00 50.72 110 ASP A N 1
ATOM 841 C CA . ASP A 1 110 ? 9.440 26.616 -3.074 1.00 50.72 110 ASP A CA 1
ATOM 842 C C . ASP A 1 110 ? 10.257 25.954 -1.938 1.00 50.72 110 ASP A C 1
ATOM 844 O O . ASP A 1 110 ? 10.820 26.620 -1.066 1.00 50.72 110 ASP A O 1
ATOM 848 N N . LEU A 1 111 ? 10.375 24.620 -1.945 1.00 53.72 111 LEU A N 1
ATOM 849 C CA . LEU A 1 111 ? 11.114 23.854 -0.936 1.00 53.72 111 LEU A CA 1
ATOM 850 C C . LEU A 1 111 ? 12.595 23.721 -1.314 1.00 53.72 111 LEU A C 1
ATOM 852 O O . LEU A 1 111 ? 13.054 22.720 -1.866 1.00 53.72 111 LEU A O 1
ATOM 856 N N . GLY A 1 112 ? 13.361 24.754 -0.961 1.00 47.00 112 GLY A N 1
ATOM 857 C CA . GLY A 1 112 ? 14.817 24.686 -0.910 1.00 47.00 112 GLY A CA 1
ATOM 858 C C . GLY A 1 112 ? 15.313 23.505 -0.060 1.00 47.00 112 GLY A C 1
ATOM 859 O O . GLY A 1 112 ? 14.792 23.224 1.016 1.00 47.00 112 GLY A O 1
ATOM 860 N N . ILE A 1 113 ? 16.325 22.829 -0.604 1.00 54.75 113 ILE A N 1
ATOM 861 C CA . ILE A 1 113 ? 17.201 21.782 -0.050 1.00 54.75 113 ILE A CA 1
ATOM 862 C C . ILE A 1 113 ? 17.119 21.600 1.490 1.00 54.75 113 ILE A C 1
ATOM 864 O O . ILE A 1 113 ? 17.429 22.508 2.258 1.00 54.75 113 ILE A O 1
ATOM 868 N N . ASP A 1 114 ? 16.798 20.366 1.905 1.00 53.47 114 ASP A N 1
ATOM 869 C CA . ASP A 1 114 ? 17.054 19.738 3.219 1.00 53.47 114 ASP A CA 1
ATOM 870 C C . ASP A 1 114 ? 16.247 20.142 4.472 1.00 53.47 114 ASP A C 1
ATOM 872 O O . ASP A 1 114 ? 16.641 19.792 5.588 1.00 53.47 114 ASP A O 1
ATOM 876 N N . VAL A 1 115 ? 15.058 20.744 4.349 1.00 56.25 115 VAL A N 1
ATOM 877 C CA . VAL A 1 115 ? 14.123 20.832 5.495 1.00 56.25 115 VAL A CA 1
ATOM 878 C C . VAL A 1 115 ? 12.995 19.812 5.344 1.00 56.25 115 VAL A C 1
ATOM 880 O O . VAL A 1 115 ? 12.080 19.982 4.541 1.00 56.25 115 VAL A O 1
ATOM 883 N N . LEU A 1 116 ? 13.051 18.729 6.129 1.00 60.59 116 LEU A N 1
ATOM 884 C CA . LEU A 1 116 ? 11.970 17.743 6.187 1.00 60.59 116 LEU A CA 1
ATOM 885 C C . LEU A 1 116 ? 10.699 18.420 6.746 1.00 60.59 116 LEU A C 1
ATOM 887 O O . LEU A 1 116 ? 10.758 18.964 7.851 1.00 60.59 116 LEU A O 1
ATOM 891 N N . PRO A 1 117 ? 9.552 18.382 6.041 1.00 62.72 117 PRO A N 1
ATOM 892 C CA . PRO A 1 117 ? 8.354 19.095 6.477 1.00 62.72 117 PRO A CA 1
ATOM 893 C C . PRO A 1 117 ? 7.842 18.609 7.839 1.00 62.72 117 PRO A C 1
ATOM 895 O O . PRO A 1 117 ? 7.868 17.412 8.111 1.00 62.72 117 PRO A O 1
ATOM 898 N N . GLU A 1 118 ? 7.349 19.511 8.694 1.00 70.19 118 GLU A N 1
ATOM 899 C CA . GLU A 1 118 ? 6.912 19.146 10.055 1.00 70.19 118 GLU A CA 1
ATOM 900 C C . GLU A 1 118 ? 5.598 18.345 10.094 1.00 70.19 118 GLU A C 1
ATOM 902 O O . GLU A 1 118 ? 5.448 17.472 10.948 1.00 70.19 118 GLU A O 1
ATOM 907 N N . SER A 1 119 ? 4.659 18.590 9.170 1.00 84.19 119 SER A N 1
ATOM 908 C CA . SER A 1 119 ? 3.366 17.889 9.145 1.00 84.19 119 SER A CA 1
ATOM 909 C C . SER A 1 119 ? 3.416 16.604 8.313 1.00 84.19 119 SER A C 1
ATOM 911 O O . SER A 1 119 ? 4.171 16.498 7.341 1.00 84.19 119 SER A O 1
ATOM 913 N N . VAL A 1 120 ? 2.594 15.618 8.685 1.00 85.38 120 VAL A N 1
ATOM 914 C CA . VAL A 1 120 ? 2.516 14.331 7.978 1.00 85.38 120 VAL A CA 1
ATOM 915 C C . VAL A 1 120 ? 2.029 14.523 6.545 1.00 85.38 120 VAL A C 1
ATOM 917 O O . VAL A 1 120 ? 2.590 13.933 5.626 1.00 85.38 120 VAL A O 1
ATOM 920 N N . GLU A 1 121 ? 1.042 15.393 6.339 1.00 85.31 121 GLU A N 1
ATOM 921 C CA . GLU A 1 121 ? 0.491 15.713 5.022 1.00 85.31 121 GLU A CA 1
ATOM 922 C C . GLU A 1 121 ? 1.575 16.296 4.116 1.00 85.31 121 GLU A C 1
ATOM 924 O O . GLU A 1 121 ? 1.741 15.850 2.984 1.00 85.31 121 GLU A O 1
ATOM 929 N N . LYS A 1 122 ? 2.391 17.224 4.635 1.00 83.88 122 LYS A N 1
ATOM 930 C CA . LYS A 1 122 ? 3.501 17.797 3.869 1.00 83.88 122 LYS A CA 1
ATOM 931 C C . LYS A 1 122 ? 4.584 16.765 3.555 1.00 83.88 122 LYS A C 1
ATOM 933 O O . LYS A 1 122 ? 5.138 16.796 2.461 1.00 83.88 122 LYS A O 1
ATOM 938 N N . LYS A 1 123 ? 4.881 15.835 4.472 1.00 88.12 123 LYS A N 1
ATOM 939 C CA . LYS A 1 123 ? 5.808 14.719 4.198 1.00 88.12 123 LYS A CA 1
ATOM 940 C C . LYS A 1 123 ? 5.259 13.793 3.113 1.00 88.12 123 LYS A C 1
ATOM 942 O O . LYS A 1 123 ? 5.994 13.457 2.188 1.00 88.12 123 LYS A O 1
ATOM 947 N N . LEU A 1 124 ? 3.980 13.419 3.192 1.00 90.19 124 LEU A N 1
ATOM 948 C CA . LEU A 1 124 ? 3.305 12.617 2.168 1.00 90.19 124 LEU A CA 1
ATOM 949 C C . LEU A 1 124 ? 3.347 13.321 0.806 1.00 90.19 124 LEU A C 1
ATOM 951 O O . LEU A 1 124 ? 3.751 12.692 -0.171 1.00 90.19 124 LEU A O 1
ATOM 955 N N . CYS A 1 125 ? 3.020 14.619 0.763 1.00 89.06 125 CYS A N 1
ATOM 956 C CA . CYS A 1 125 ? 3.135 15.462 -0.429 1.00 89.06 125 CYS A CA 1
ATOM 957 C C . CYS A 1 125 ? 4.559 15.476 -0.993 1.00 89.06 125 CYS A C 1
ATOM 959 O O . CYS A 1 125 ? 4.758 15.226 -2.177 1.00 89.06 125 CYS A O 1
ATOM 961 N N . TYR A 1 126 ? 5.564 15.714 -0.150 1.00 88.19 126 TYR A N 1
ATOM 962 C CA . TYR A 1 126 ? 6.962 15.720 -0.572 1.00 88.19 126 TYR A CA 1
ATOM 963 C C . TYR A 1 126 ? 7.365 14.387 -1.213 1.00 88.19 126 TYR A C 1
ATOM 965 O O . TYR A 1 126 ? 7.932 14.369 -2.306 1.00 88.19 126 TYR A O 1
ATOM 973 N N . PHE A 1 127 ? 7.051 13.263 -0.562 1.00 92.25 127 PHE A N 1
ATOM 974 C CA . PHE A 1 127 ? 7.423 11.947 -1.072 1.00 92.25 127 PHE A CA 1
ATOM 975 C C . PHE A 1 127 ? 6.719 11.612 -2.388 1.00 92.25 127 PHE A C 1
ATOM 977 O O . PHE A 1 127 ? 7.378 11.131 -3.312 1.00 92.25 127 PHE A O 1
ATOM 984 N N . ILE A 1 128 ? 5.414 11.884 -2.505 1.00 91.62 128 ILE A N 1
ATOM 985 C CA . ILE A 1 128 ? 4.682 11.585 -3.740 1.00 91.62 128 ILE A CA 1
ATOM 986 C C . ILE A 1 128 ? 5.126 12.494 -4.895 1.00 91.62 128 ILE A C 1
ATOM 988 O O . ILE A 1 128 ? 5.353 12.001 -6.001 1.00 91.62 128 ILE A O 1
ATOM 992 N N . SER A 1 129 ? 5.348 13.788 -4.639 1.00 90.00 129 SER A N 1
ATOM 993 C CA . SER A 1 129 ? 5.860 14.725 -5.644 1.00 90.00 129 SER A CA 1
ATOM 994 C C . SER A 1 129 ? 7.256 14.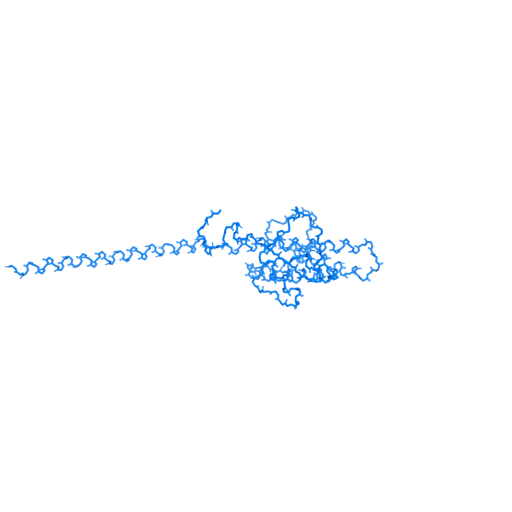324 -6.105 1.00 90.00 129 SER A C 1
ATOM 996 O O . SER A 1 129 ? 7.497 14.236 -7.307 1.00 90.00 129 SER A O 1
ATOM 998 N N . LYS A 1 130 ? 8.159 13.982 -5.174 1.00 90.88 130 LYS A N 1
ATOM 999 C CA . LYS A 1 130 ? 9.502 13.475 -5.496 1.00 90.88 130 LYS A CA 1
ATOM 1000 C C . LYS A 1 130 ? 9.451 12.209 -6.354 1.00 90.88 130 LYS A C 1
ATOM 1002 O O . LYS A 1 130 ? 10.249 12.069 -7.282 1.00 90.88 130 LYS A O 1
ATOM 1007 N N . ALA A 1 131 ? 8.529 11.291 -6.062 1.00 92.50 131 ALA A N 1
ATOM 1008 C CA . ALA A 1 131 ? 8.358 10.070 -6.843 1.00 92.50 131 ALA A CA 1
ATOM 1009 C C . ALA A 1 131 ? 7.909 10.373 -8.280 1.00 92.50 131 ALA A C 1
ATOM 1011 O O . ALA A 1 131 ? 8.517 9.878 -9.232 1.00 92.50 131 ALA A O 1
ATOM 1012 N N . PHE A 1 132 ? 6.904 11.236 -8.454 1.00 90.88 132 PHE A N 1
ATOM 1013 C CA . PHE A 1 132 ? 6.410 11.607 -9.780 1.00 90.88 132 PHE A CA 1
ATOM 1014 C C . PHE A 1 132 ? 7.428 12.402 -10.606 1.00 90.88 132 PHE A C 1
ATOM 1016 O O . PHE A 1 132 ? 7.619 12.086 -11.782 1.00 90.88 132 PHE A O 1
ATOM 1023 N N . THR A 1 133 ? 8.122 13.379 -10.015 1.00 89.75 133 THR A N 1
ATOM 1024 C CA . THR A 1 133 ? 9.140 14.175 -10.728 1.00 89.75 133 THR A CA 1
ATOM 1025 C C . THR A 1 133 ? 10.333 13.319 -11.151 1.00 89.75 133 THR A C 1
ATOM 1027 O O . THR A 1 133 ? 10.812 13.434 -12.285 1.00 89.75 133 THR A O 1
ATOM 1030 N N . SER A 1 134 ? 10.770 12.395 -10.288 1.00 89.50 134 SER A N 1
ATOM 1031 C CA . SER A 1 134 ? 11.843 11.444 -10.608 1.00 89.50 134 SER A CA 1
ATOM 1032 C C . SER A 1 134 ? 11.426 10.504 -11.742 1.00 89.50 134 SER A C 1
ATOM 1034 O O . SER A 1 134 ? 12.156 10.371 -12.726 1.00 89.50 134 SER A O 1
ATOM 1036 N N . HIS A 1 135 ? 10.214 9.936 -11.675 1.00 91.50 135 HIS A N 1
ATOM 1037 C CA . HIS A 1 135 ? 9.669 9.090 -12.743 1.00 91.50 135 HIS A CA 1
ATOM 1038 C C . HIS A 1 135 ? 9.590 9.859 -14.070 1.00 91.50 135 HIS A C 1
ATOM 1040 O O . HIS A 1 135 ? 10.057 9.372 -15.103 1.00 91.50 135 HIS A O 1
ATOM 1046 N N . GLN A 1 136 ? 9.043 11.076 -14.071 1.00 88.56 136 GLN A N 1
ATOM 1047 C CA . GLN A 1 136 ? 8.943 11.885 -15.286 1.00 88.56 136 GLN A CA 1
ATOM 1048 C C . GLN A 1 136 ? 10.324 12.160 -15.898 1.00 88.56 136 GLN A C 1
ATOM 1050 O O . GLN A 1 136 ? 10.496 12.006 -17.109 1.00 88.56 136 GLN A O 1
ATOM 1055 N N . SER A 1 137 ? 11.316 12.470 -15.061 1.00 85.81 137 SER A N 1
ATOM 1056 C CA . SER A 1 137 ? 12.709 12.659 -15.481 1.00 85.81 137 SER A CA 1
ATOM 1057 C C . SER A 1 137 ? 13.290 11.384 -16.105 1.00 85.81 137 SER A C 1
ATOM 1059 O O . SER A 1 137 ? 13.852 11.430 -17.200 1.00 85.81 137 SER A O 1
ATOM 1061 N N . SER A 1 138 ? 13.076 10.223 -15.474 1.00 84.69 138 SER A N 1
ATOM 1062 C CA . SER A 1 138 ? 13.487 8.919 -16.014 1.00 84.69 138 SER A CA 1
ATOM 1063 C C . SER A 1 138 ? 12.843 8.626 -17.378 1.00 84.69 138 SER A C 1
ATOM 1065 O O . SER A 1 138 ? 13.524 8.188 -18.307 1.00 84.69 138 SER A O 1
ATOM 1067 N N . ARG A 1 139 ? 11.551 8.941 -17.556 1.00 84.12 139 ARG A N 1
ATOM 1068 C CA . ARG A 1 139 ? 10.844 8.756 -18.837 1.00 84.12 139 ARG A CA 1
ATOM 1069 C C . ARG A 1 139 ? 11.363 9.651 -19.956 1.00 84.12 139 ARG A C 1
ATOM 1071 O O . ARG A 1 139 ? 11.392 9.200 -21.099 1.00 84.12 139 ARG A O 1
ATOM 1078 N N . LEU A 1 140 ? 11.736 10.893 -19.651 1.00 82.06 140 LEU A N 1
ATOM 1079 C CA . LEU A 1 140 ? 12.279 11.833 -20.635 1.00 82.06 140 LEU A CA 1
ATOM 1080 C C . LEU A 1 140 ? 13.665 11.391 -21.127 1.00 82.06 140 LEU A C 1
ATOM 1082 O O . LEU A 1 140 ? 13.935 11.433 -22.328 1.00 82.06 140 LEU A O 1
ATOM 1086 N N . HIS A 1 141 ? 14.518 10.903 -20.224 1.00 72.75 141 HIS A N 1
ATOM 1087 C CA . HIS A 1 141 ? 15.867 10.452 -20.575 1.00 72.75 141 HIS A CA 1
ATOM 1088 C C . HIS A 1 141 ? 15.907 9.101 -21.297 1.00 72.75 141 HIS A C 1
ATOM 1090 O O . HIS A 1 141 ? 16.809 8.889 -22.100 1.00 72.75 141 HIS A O 1
ATOM 1096 N N . ARG A 1 142 ? 14.893 8.242 -21.129 1.00 66.69 142 ARG A N 1
ATOM 1097 C CA . ARG A 1 142 ? 14.757 6.970 -21.868 1.00 66.69 142 ARG A CA 1
ATOM 1098 C C . ARG A 1 142 ? 14.705 7.130 -23.397 1.00 66.69 142 ARG A C 1
ATOM 1100 O O . ARG A 1 142 ? 14.950 6.179 -24.127 1.00 66.69 142 ARG A O 1
ATOM 1107 N N . GLY A 1 143 ? 14.349 8.316 -23.897 1.00 58.47 143 GLY A N 1
ATOM 1108 C CA . GLY A 1 143 ? 14.345 8.628 -25.333 1.00 58.47 143 GLY A CA 1
ATOM 1109 C C . GLY A 1 143 ? 15.683 9.136 -25.885 1.00 58.47 143 GLY A C 1
ATOM 1110 O O . GLY A 1 143 ? 15.763 9.424 -27.075 1.00 58.47 143 GLY A O 1
ATOM 1111 N N . SER A 1 144 ? 16.706 9.296 -25.038 1.00 57.97 144 SER A N 1
ATOM 1112 C CA . SER A 1 144 ? 18.014 9.857 -25.394 1.00 57.97 144 SER A CA 1
ATOM 1113 C C . SER A 1 144 ? 19.093 8.787 -25.176 1.00 57.97 144 SER A C 1
ATOM 1115 O O . SER A 1 144 ? 19.328 8.414 -24.035 1.00 57.97 144 SER A O 1
ATOM 1117 N N . ASP A 1 145 ? 19.746 8.299 -26.239 1.00 51.28 145 ASP A N 1
ATOM 1118 C CA . ASP A 1 145 ? 20.721 7.179 -26.270 1.00 51.28 145 ASP A CA 1
ATOM 1119 C C . ASP A 1 145 ? 22.032 7.394 -25.451 1.00 51.28 145 ASP A C 1
ATOM 1121 O O . ASP A 1 145 ? 23.145 7.240 -25.958 1.00 51.28 145 ASP A O 1
ATOM 1125 N N . LEU A 1 146 ? 21.954 7.755 -24.167 1.00 53.75 146 LEU A N 1
ATOM 1126 C CA . LEU A 1 146 ? 23.097 7.934 -23.260 1.00 53.75 146 LEU A CA 1
ATOM 1127 C C . LEU A 1 146 ? 23.012 6.957 -22.075 1.00 53.75 146 LEU A C 1
ATOM 1129 O O . LEU A 1 146 ? 22.595 7.297 -20.969 1.00 53.75 146 LEU A O 1
ATOM 1133 N N . MET A 1 147 ? 23.505 5.739 -22.317 1.00 53.41 147 MET A N 1
ATOM 1134 C CA . MET A 1 147 ? 23.558 4.588 -21.394 1.00 53.41 147 MET A CA 1
ATOM 1135 C C . MET A 1 147 ? 24.194 4.852 -20.014 1.00 53.41 147 MET A C 1
ATOM 1137 O O . MET A 1 147 ? 23.971 4.085 -19.084 1.00 53.41 147 MET A O 1
ATOM 1141 N N . TYR A 1 148 ? 24.985 5.918 -19.842 1.00 51.22 148 TYR A N 1
ATOM 1142 C CA . TYR A 1 148 ? 25.667 6.199 -18.570 1.00 51.22 148 TYR A CA 1
ATOM 1143 C C . TYR A 1 148 ? 24.767 6.898 -17.530 1.00 51.22 148 TYR A C 1
ATOM 1145 O O . TYR A 1 148 ? 25.040 6.819 -16.336 1.00 51.22 148 TYR A O 1
ATOM 1153 N N . GLY A 1 149 ? 23.688 7.569 -17.959 1.00 59.75 149 GLY A N 1
ATOM 1154 C CA . GLY A 1 149 ? 22.753 8.258 -17.055 1.00 59.75 149 GLY A CA 1
ATOM 1155 C C . GLY A 1 149 ? 21.511 7.440 -16.686 1.00 59.75 149 GLY A C 1
ATOM 1156 O O . GLY A 1 149 ? 20.957 7.616 -15.605 1.00 59.75 149 GLY A O 1
ATOM 1157 N N . GLU A 1 150 ? 21.078 6.528 -17.559 1.00 60.19 150 GLU A N 1
ATOM 1158 C CA . GLU A 1 150 ? 19.772 5.854 -17.479 1.00 60.19 150 GLU A CA 1
ATOM 1159 C C . GLU A 1 150 ? 19.595 5.005 -16.206 1.00 60.19 150 GLU A C 1
ATOM 1161 O O . GLU A 1 150 ? 18.571 5.116 -15.526 1.00 60.19 150 GLU A O 1
ATOM 1166 N N . ALA A 1 151 ? 20.628 4.249 -15.817 1.00 65.12 151 ALA A N 1
ATOM 1167 C CA . ALA A 1 151 ? 20.607 3.423 -14.607 1.00 65.12 151 ALA A CA 1
ATOM 1168 C C . ALA A 1 151 ? 20.429 4.251 -13.318 1.00 65.12 151 ALA A C 1
ATOM 1170 O O . ALA A 1 151 ? 19.752 3.809 -12.391 1.00 65.12 151 ALA A O 1
ATOM 1171 N N . GLY A 1 152 ? 20.987 5.468 -13.271 1.00 80.75 152 GLY A N 1
ATOM 1172 C CA . GLY A 1 152 ? 20.877 6.365 -12.116 1.00 80.75 152 GLY A CA 1
ATOM 1173 C C . GLY A 1 152 ? 19.494 7.006 -11.973 1.00 80.75 152 GLY A C 1
ATOM 1174 O O . GLY A 1 152 ? 18.988 7.153 -10.861 1.00 80.75 152 GLY A O 1
ATOM 1175 N N . TYR A 1 153 ? 18.840 7.356 -13.087 1.00 83.06 153 TYR A N 1
ATOM 1176 C CA . TYR A 1 153 ? 17.476 7.901 -13.046 1.00 83.06 153 TYR A CA 1
ATOM 1177 C C . TYR A 1 153 ? 16.443 6.836 -12.677 1.00 83.06 153 TYR A C 1
ATOM 1179 O O . TYR A 1 153 ? 15.483 7.135 -11.958 1.00 83.06 153 TYR A O 1
ATOM 1187 N N . PHE A 1 154 ? 16.632 5.601 -13.155 1.00 88.19 154 PHE A N 1
ATOM 1188 C CA . PHE A 1 154 ? 15.774 4.481 -12.784 1.00 88.19 154 PHE A CA 1
ATOM 1189 C C . PHE A 1 154 ? 15.849 4.198 -11.281 1.00 88.19 154 PHE A C 1
ATOM 1191 O O . PHE A 1 154 ? 14.810 4.228 -10.622 1.00 88.19 154 PHE A O 1
ATOM 1198 N N . SER A 1 155 ? 17.053 4.005 -10.725 1.00 88.38 155 SER A N 1
ATOM 1199 C CA . SER A 1 155 ? 17.217 3.734 -9.289 1.00 88.38 155 SER A CA 1
ATOM 1200 C C . SER A 1 155 ? 16.649 4.861 -8.426 1.00 88.38 155 SER A C 1
ATOM 1202 O O . SER A 1 155 ? 15.860 4.598 -7.526 1.00 88.38 155 SER A O 1
ATOM 1204 N N . THR A 1 156 ? 16.924 6.121 -8.780 1.00 91.25 156 THR A N 1
ATOM 1205 C CA . THR A 1 156 ? 16.379 7.293 -8.071 1.00 91.25 156 THR A CA 1
ATOM 1206 C C . THR A 1 156 ? 14.847 7.295 -8.056 1.00 91.25 156 THR A C 1
ATOM 1208 O O . THR A 1 156 ? 14.229 7.610 -7.039 1.00 91.25 156 THR A O 1
ATOM 1211 N N . SER A 1 157 ? 14.217 6.929 -9.176 1.00 92.50 157 SER A N 1
ATOM 1212 C CA . SER A 1 157 ? 12.755 6.858 -9.278 1.00 92.50 157 SER A CA 1
ATOM 1213 C C . SER A 1 157 ? 12.181 5.717 -8.441 1.00 92.50 157 SER A C 1
ATOM 1215 O O . SER A 1 157 ? 11.171 5.901 -7.764 1.00 92.50 157 SER A O 1
ATOM 1217 N N . VAL A 1 158 ? 12.833 4.552 -8.462 1.00 92.12 158 VAL A N 1
ATOM 1218 C CA . VAL A 1 158 ? 12.460 3.394 -7.639 1.00 92.12 158 VAL A CA 1
ATOM 1219 C C . VAL A 1 158 ? 12.550 3.739 -6.151 1.00 92.12 158 VAL A C 1
ATOM 1221 O O . VAL A 1 158 ? 11.584 3.525 -5.417 1.00 92.12 158 VAL A O 1
ATOM 1224 N N . ASP A 1 159 ? 13.656 4.345 -5.722 1.00 92.12 159 ASP A N 1
ATOM 1225 C CA . ASP A 1 159 ? 13.875 4.755 -4.333 1.00 92.12 159 ASP A CA 1
ATOM 1226 C C . ASP A 1 159 ? 12.840 5.790 -3.879 1.00 92.12 159 ASP A C 1
ATOM 1228 O O . ASP A 1 159 ? 12.308 5.706 -2.769 1.00 92.12 159 ASP A O 1
ATOM 1232 N N . ALA A 1 160 ? 12.503 6.750 -4.745 1.00 93.94 160 ALA A N 1
ATOM 1233 C CA . ALA A 1 160 ? 11.484 7.750 -4.452 1.00 93.94 160 ALA A CA 1
ATOM 1234 C C . ALA A 1 160 ? 10.089 7.120 -4.280 1.00 93.94 160 ALA A C 1
ATOM 1236 O O . ALA A 1 160 ? 9.378 7.462 -3.330 1.00 93.94 160 ALA A O 1
ATOM 1237 N N . TYR A 1 161 ? 9.718 6.160 -5.136 1.00 95.81 161 TYR A N 1
ATOM 1238 C CA . TYR A 1 161 ? 8.463 5.418 -4.995 1.00 95.81 161 TYR A CA 1
ATOM 1239 C C . TYR A 1 161 ? 8.413 4.594 -3.711 1.00 95.81 161 TYR A C 1
ATOM 1241 O O . TYR A 1 161 ? 7.420 4.669 -2.989 1.00 95.81 161 TYR A O 1
ATOM 1249 N N . TYR A 1 162 ? 9.472 3.849 -3.384 1.00 93.88 162 TYR A N 1
ATOM 1250 C CA . TYR A 1 162 ? 9.514 3.094 -2.130 1.00 93.88 162 TYR A CA 1
ATOM 1251 C C . TYR A 1 162 ? 9.490 3.996 -0.902 1.00 93.88 162 TYR A C 1
ATOM 1253 O O . TYR A 1 162 ? 8.848 3.644 0.087 1.00 93.88 162 TYR A O 1
ATOM 1261 N N . GLY A 1 163 ? 10.126 5.168 -0.969 1.00 91.88 163 GLY A N 1
ATOM 1262 C CA . GLY A 1 163 ? 10.037 6.186 0.076 1.00 91.88 163 GLY A CA 1
ATOM 1263 C C . GLY A 1 163 ? 8.589 6.597 0.350 1.00 91.88 163 GLY A C 1
ATOM 1264 O O . GLY A 1 163 ? 8.146 6.547 1.497 1.00 91.88 163 GLY A O 1
ATOM 1265 N N . PHE A 1 164 ? 7.828 6.918 -0.703 1.00 95.44 164 PHE A N 1
ATOM 1266 C CA . PHE A 1 164 ? 6.400 7.218 -0.576 1.00 95.44 164 PHE A CA 1
ATOM 1267 C C . PHE A 1 164 ? 5.595 6.022 -0.052 1.00 95.44 164 PHE A C 1
ATOM 1269 O O . PHE A 1 164 ? 4.871 6.160 0.931 1.00 95.44 164 PHE A O 1
ATOM 1276 N N . LEU A 1 165 ? 5.731 4.855 -0.688 1.00 95.25 165 LEU A N 1
ATOM 1277 C CA . LEU A 1 165 ? 4.948 3.657 -0.373 1.00 95.25 165 LEU A CA 1
ATOM 1278 C C . LEU A 1 165 ? 5.153 3.210 1.077 1.00 95.25 165 LEU A C 1
ATOM 1280 O O . LEU A 1 165 ? 4.173 2.960 1.773 1.00 95.25 165 LEU A O 1
ATOM 1284 N N . ARG A 1 166 ? 6.402 3.166 1.558 1.00 91.50 166 ARG A N 1
ATOM 1285 C CA . ARG A 1 166 ? 6.713 2.788 2.944 1.00 91.50 166 ARG A CA 1
ATOM 1286 C C . ARG A 1 166 ? 6.151 3.793 3.940 1.00 91.50 166 ARG A C 1
ATOM 1288 O O . ARG A 1 166 ? 5.507 3.382 4.897 1.00 91.50 166 ARG A O 1
ATOM 1295 N N . TYR A 1 167 ? 6.360 5.090 3.703 1.00 92.88 167 TYR A N 1
ATOM 1296 C CA . TYR A 1 167 ? 5.882 6.130 4.614 1.00 92.88 167 TYR A CA 1
ATOM 1297 C C . TYR A 1 167 ? 4.350 6.168 4.693 1.00 92.88 167 TYR A C 1
ATOM 1299 O O . TYR A 1 167 ? 3.774 6.247 5.777 1.00 92.88 167 TYR A O 1
ATOM 1307 N N . ALA A 1 168 ? 3.677 6.069 3.547 1.00 93.31 168 ALA A N 1
ATOM 1308 C CA . ALA A 1 168 ? 2.224 6.080 3.482 1.00 93.31 168 ALA A CA 1
ATOM 1309 C C . ALA A 1 168 ? 1.591 4.798 4.043 1.00 93.31 168 ALA A C 1
ATOM 1311 O O . ALA A 1 168 ? 0.589 4.891 4.749 1.00 93.31 168 ALA A O 1
ATOM 1312 N N . ASN A 1 169 ? 2.168 3.621 3.766 1.00 92.06 169 ASN A N 1
ATOM 1313 C CA . ASN A 1 169 ? 1.714 2.355 4.346 1.00 92.06 169 ASN A CA 1
ATOM 1314 C C . ASN A 1 169 ? 1.841 2.367 5.875 1.00 92.06 169 ASN A C 1
ATOM 1316 O O . ASN A 1 169 ? 0.864 2.063 6.553 1.00 92.06 169 ASN A O 1
ATOM 1320 N N . ASP A 1 170 ? 2.996 2.786 6.405 1.00 89.75 170 ASP A N 1
ATOM 1321 C CA . ASP A 1 170 ? 3.224 2.906 7.851 1.00 89.75 170 ASP A CA 1
ATOM 1322 C C . ASP A 1 170 ? 2.220 3.867 8.502 1.00 89.75 170 ASP A C 1
ATOM 1324 O O . ASP A 1 170 ? 1.594 3.557 9.515 1.00 89.75 170 ASP A O 1
ATOM 1328 N N . TRP A 1 171 ? 1.974 5.024 7.887 1.00 91.31 171 TRP A N 1
ATOM 1329 C CA . TRP A 1 171 ? 0.988 5.958 8.418 1.00 91.31 171 TRP A CA 1
ATOM 1330 C C . TRP A 1 171 ? -0.446 5.397 8.382 1.00 91.31 171 TRP A C 1
ATOM 1332 O O . TRP A 1 171 ? -1.180 5.495 9.371 1.00 91.31 171 TRP A O 1
ATOM 1342 N N . LEU A 1 172 ? -0.854 4.778 7.266 1.00 90.88 172 LEU A N 1
ATOM 1343 C CA . LEU A 1 172 ? -2.190 4.194 7.107 1.00 90.88 172 LEU A CA 1
ATOM 1344 C C . LEU A 1 172 ? -2.427 3.010 8.052 1.00 90.88 172 LEU A C 1
ATOM 1346 O O . LEU A 1 172 ? -3.533 2.884 8.586 1.00 90.88 172 LEU A O 1
ATOM 1350 N N . SER A 1 173 ? -1.422 2.159 8.280 1.00 88.50 173 SER A N 1
ATOM 1351 C CA . SER A 1 173 ? -1.542 1.006 9.180 1.00 88.50 173 SER A CA 1
ATOM 1352 C C . SER A 1 173 ? -1.789 1.445 10.621 1.00 88.50 173 SER A C 1
ATOM 1354 O O . SER A 1 173 ? -2.670 0.896 11.285 1.00 88.50 173 SER A O 1
ATOM 1356 N N . HIS A 1 174 ? -1.090 2.486 11.082 1.00 84.94 174 HIS A N 1
ATOM 1357 C CA . HIS A 1 174 ? -1.339 3.083 12.394 1.00 84.94 174 HIS A CA 1
ATOM 1358 C C . HIS A 1 174 ? -2.732 3.720 12.454 1.00 84.94 174 HIS A C 1
ATOM 1360 O O . HIS A 1 174 ? -3.513 3.443 13.370 1.00 84.94 174 HIS A O 1
ATOM 1366 N N . ARG A 1 175 ? -3.101 4.507 11.435 1.00 81.38 175 ARG A N 1
ATOM 1367 C CA . ARG A 1 175 ? -4.375 5.234 11.427 1.00 81.38 175 ARG A CA 1
ATOM 1368 C C . ARG A 1 175 ? -5.602 4.323 11.396 1.00 81.38 175 ARG A C 1
ATOM 1370 O O . ARG A 1 175 ? -6.609 4.646 12.018 1.00 81.38 175 ARG A O 1
ATOM 1377 N N . ALA A 1 176 ? -5.520 3.169 10.735 1.00 71.62 176 ALA A N 1
ATOM 1378 C CA . ALA A 1 176 ? -6.600 2.180 10.720 1.00 71.62 176 ALA A CA 1
ATOM 1379 C C . ALA A 1 176 ? -6.938 1.633 12.123 1.00 71.62 176 ALA A C 1
ATOM 1381 O O . ALA A 1 176 ? -8.066 1.194 12.365 1.00 71.62 176 ALA A O 1
ATOM 1382 N N . THR A 1 177 ? -5.979 1.668 13.054 1.00 68.88 177 THR A N 1
ATOM 1383 C CA . THR A 1 177 ? -6.168 1.210 14.439 1.00 68.88 177 THR A CA 1
ATOM 1384 C C . THR A 1 177 ? -6.606 2.314 15.406 1.00 68.88 177 THR A C 1
ATOM 1386 O O . THR A 1 177 ? -7.149 2.002 16.471 1.00 68.88 177 THR A O 1
ATOM 1389 N N . ASP A 1 178 ? -6.473 3.587 15.021 1.00 69.62 178 ASP A N 1
ATOM 1390 C CA . ASP A 1 178 ? -6.893 4.742 15.819 1.00 69.62 178 ASP A CA 1
ATOM 1391 C C . ASP A 1 178 ? -8.424 4.842 15.879 1.00 69.62 178 ASP A C 1
ATOM 1393 O O . ASP A 1 178 ? -9.083 5.502 15.070 1.00 69.62 178 ASP A O 1
ATOM 1397 N N . LYS A 1 179 ? -9.028 4.200 16.881 1.00 68.31 179 LYS A N 1
ATOM 1398 C CA . LYS A 1 179 ? -10.448 4.399 17.190 1.00 68.31 179 LYS A CA 1
ATOM 1399 C C . LYS A 1 179 ? -10.629 5.652 18.050 1.00 68.31 179 LYS A C 1
ATOM 1401 O O . LYS A 1 179 ? -9.877 5.845 19.006 1.00 68.31 179 LYS A O 1
ATOM 1406 N N . PRO A 1 180 ? -11.664 6.473 17.799 1.00 79.12 180 PRO A N 1
ATOM 1407 C CA . PRO A 1 180 ? -11.986 7.603 18.661 1.00 79.12 180 PRO A CA 1
ATOM 1408 C C . PRO A 1 180 ? -12.291 7.127 20.089 1.00 79.12 180 PRO A C 1
ATOM 1410 O O . PRO A 1 180 ? -13.370 6.607 20.374 1.00 79.12 180 PRO A O 1
ATOM 1413 N N . ILE A 1 181 ? -11.337 7.319 21.004 1.00 82.69 181 ILE A N 1
ATOM 1414 C CA . ILE A 1 181 ? -11.408 6.831 22.393 1.00 82.69 181 ILE A CA 1
ATOM 1415 C C . ILE A 1 181 ? -12.664 7.360 23.106 1.00 82.69 181 ILE A C 1
ATOM 1417 O O . ILE A 1 181 ? -13.270 6.654 23.908 1.00 82.69 181 ILE A O 1
ATOM 1421 N N . TYR A 1 182 ? -13.115 8.569 22.766 1.00 87.19 182 TYR A N 1
ATOM 1422 C CA . TYR A 1 182 ? -14.331 9.164 23.323 1.00 87.19 182 TYR A CA 1
ATOM 1423 C C . TYR A 1 182 ? -15.600 8.361 22.995 1.00 87.19 182 TYR A C 1
ATOM 1425 O O . TYR A 1 182 ? -16.462 8.216 23.859 1.00 87.19 182 TYR A O 1
ATOM 1433 N N . LEU A 1 183 ? -15.706 7.790 21.789 1.00 88.50 183 LEU A N 1
ATOM 1434 C CA . LEU A 1 183 ? -16.832 6.937 21.394 1.00 88.50 183 LEU A CA 1
ATOM 1435 C C . LEU A 1 183 ? -16.819 5.619 22.173 1.00 88.50 183 LEU A C 1
ATOM 1437 O O . LEU A 1 183 ? -17.873 5.151 22.601 1.00 88.50 183 LEU A O 1
ATOM 1441 N N . LEU A 1 184 ? -15.631 5.057 22.420 1.00 90.31 184 LEU A N 1
ATOM 1442 C CA . LEU A 1 184 ? -15.475 3.865 23.254 1.00 90.31 184 LEU A CA 1
ATOM 1443 C C . LEU A 1 184 ? -15.886 4.143 24.708 1.00 90.31 184 LEU A C 1
ATOM 1445 O O . LEU A 1 184 ? -16.682 3.398 25.274 1.00 90.31 184 LEU A O 1
ATOM 1449 N N . LEU A 1 185 ? -15.388 5.234 25.297 1.00 93.69 185 LEU A N 1
ATOM 1450 C CA . LEU A 1 185 ? -15.741 5.641 26.661 1.00 93.69 185 LEU A CA 1
ATOM 1451 C C . LEU A 1 185 ? -17.242 5.906 26.800 1.00 93.69 185 LEU A C 1
ATOM 1453 O O . LEU A 1 185 ? -17.863 5.458 27.763 1.00 93.69 185 LEU A O 1
ATOM 1457 N N . PHE A 1 186 ? -17.840 6.582 25.819 1.00 95.00 186 PHE A N 1
ATOM 1458 C CA . PHE A 1 186 ? -19.276 6.825 25.782 1.00 95.00 186 PHE A CA 1
ATOM 1459 C C . PHE A 1 186 ? -20.080 5.518 25.725 1.00 95.00 186 PHE A C 1
ATOM 1461 O O . PHE A 1 186 ? -21.028 5.347 26.492 1.00 95.00 186 PHE A O 1
ATOM 1468 N N . ALA A 1 187 ? -19.672 4.562 24.885 1.00 94.69 187 ALA A N 1
ATOM 1469 C CA . ALA A 1 187 ? -20.313 3.249 24.808 1.00 94.69 187 ALA A CA 1
ATOM 1470 C C . ALA A 1 187 ? -20.214 2.474 26.136 1.00 94.69 187 ALA A C 1
ATOM 1472 O O . ALA A 1 187 ? -21.198 1.878 26.577 1.00 94.69 187 ALA A O 1
ATOM 1473 N N . ILE A 1 188 ? -19.061 2.530 26.811 1.00 96.00 188 ILE A N 1
ATOM 1474 C CA . ILE A 1 188 ? -18.863 1.905 28.127 1.00 96.00 188 ILE A CA 1
ATOM 1475 C C . ILE A 1 188 ? -19.781 2.545 29.179 1.00 96.00 188 ILE A C 1
ATOM 1477 O O . ILE A 1 188 ? -20.435 1.829 29.937 1.00 96.00 188 ILE A O 1
ATOM 1481 N N . LEU A 1 189 ? -19.882 3.878 29.207 1.00 97.12 189 LEU A N 1
ATOM 1482 C CA . LEU A 1 189 ? -20.775 4.592 30.125 1.00 97.12 189 LEU A CA 1
ATOM 1483 C C . LEU A 1 189 ? -22.243 4.208 29.901 1.00 97.12 189 LEU A C 1
ATOM 1485 O O . LEU A 1 189 ? -22.948 3.913 30.866 1.00 97.12 189 LEU A O 1
ATOM 1489 N N . LEU A 1 190 ? -22.695 4.145 28.645 1.00 96.62 190 LEU A N 1
ATOM 1490 C CA . LEU A 1 190 ? -24.052 3.697 28.312 1.00 96.62 190 LEU A CA 1
ATOM 1491 C C . LEU A 1 190 ? -24.320 2.260 28.773 1.00 96.62 190 LEU A C 1
ATOM 1493 O O . LEU A 1 190 ? -25.389 1.980 29.318 1.00 96.62 190 LEU A O 1
ATOM 1497 N N . MET A 1 191 ? -23.347 1.363 28.601 1.00 97.44 191 MET A N 1
ATOM 1498 C CA . MET A 1 191 ? -23.447 -0.023 29.057 1.00 97.44 191 MET A CA 1
ATOM 1499 C C . MET A 1 191 ? -23.584 -0.104 30.584 1.00 97.44 191 MET A C 1
ATOM 1501 O O . MET A 1 191 ? -24.465 -0.803 31.084 1.00 97.44 191 MET A O 1
ATOM 1505 N N . ILE A 1 192 ? -22.783 0.661 31.335 1.00 97.44 192 ILE A N 1
ATOM 1506 C CA . ILE A 1 192 ? -22.872 0.721 32.804 1.00 97.44 192 ILE A CA 1
ATOM 1507 C C . ILE A 1 192 ? -24.239 1.256 33.240 1.00 97.44 192 ILE A C 1
ATOM 1509 O O . ILE A 1 192 ? -24.891 0.655 34.096 1.00 97.44 192 ILE A O 1
ATOM 1513 N N . MET A 1 193 ? -24.707 2.348 32.631 1.00 96.94 193 MET A N 1
ATOM 1514 C CA . MET A 1 193 ? -26.012 2.929 32.955 1.00 96.94 193 MET A CA 1
ATOM 1515 C C . MET A 1 193 ? -27.156 1.950 32.676 1.00 96.94 193 MET A C 1
ATOM 1517 O O . MET A 1 193 ? -28.068 1.829 33.492 1.00 96.94 193 MET A O 1
ATOM 1521 N N . SER A 1 194 ? -27.086 1.200 31.572 1.00 97.38 194 SER A N 1
ATOM 1522 C CA . SER A 1 194 ? -28.056 0.147 31.255 1.00 97.38 194 SER A CA 1
ATOM 1523 C C . SER A 1 194 ? -28.089 -0.945 32.331 1.00 97.38 194 SER A C 1
ATOM 1525 O O . SER A 1 194 ? -29.168 -1.294 32.817 1.00 97.38 194 SER A O 1
ATOM 1527 N N . CYS A 1 195 ? -26.921 -1.419 32.779 1.00 97.19 195 CYS A N 1
ATOM 1528 C CA . CYS A 1 195 ? -26.820 -2.401 33.859 1.00 97.19 195 CYS A CA 1
ATOM 1529 C C . CYS A 1 195 ? -27.407 -1.879 35.180 1.00 97.19 195 CYS A C 1
ATOM 1531 O O . CYS A 1 195 ? -28.142 -2.603 35.850 1.00 97.19 195 CYS A O 1
ATOM 1533 N N . LEU A 1 196 ? -27.136 -0.621 35.547 1.00 96.69 196 LEU A N 1
ATOM 1534 C CA . LEU A 1 196 ? -27.679 -0.013 36.769 1.00 96.69 196 LEU A CA 1
ATOM 1535 C C . LEU A 1 196 ? -29.205 0.125 36.717 1.00 96.69 196 LEU A C 1
ATOM 1537 O O . LEU A 1 196 ? -29.881 -0.174 37.703 1.00 96.69 196 LEU A O 1
ATOM 1541 N N . ILE A 1 197 ? -29.757 0.523 35.567 1.00 97.12 197 ILE A N 1
ATOM 1542 C CA . ILE A 1 197 ? -31.209 0.607 35.361 1.00 97.12 197 ILE A CA 1
ATOM 1543 C C . ILE A 1 197 ? -31.846 -0.781 35.488 1.00 97.12 197 ILE A C 1
ATOM 1545 O O . ILE A 1 197 ? -32.839 -0.932 36.201 1.00 97.12 197 ILE A O 1
ATOM 1549 N N . LEU A 1 198 ? -31.265 -1.805 34.853 1.00 96.62 198 LEU A N 1
ATOM 1550 C CA . LEU A 1 198 ? -31.763 -3.180 34.936 1.00 96.62 198 LEU A CA 1
ATOM 1551 C C . LEU A 1 198 ? -31.753 -3.696 36.382 1.00 96.62 198 LEU A C 1
ATOM 1553 O O . LEU A 1 198 ? -32.760 -4.226 36.850 1.00 96.62 198 LEU A O 1
ATOM 1557 N N . MET A 1 199 ? -30.650 -3.491 37.106 1.00 95.06 199 MET A N 1
ATOM 1558 C CA . MET A 1 199 ? -30.543 -3.867 38.519 1.00 95.06 199 MET A CA 1
ATOM 1559 C C . MET A 1 199 ? -31.585 -3.143 39.377 1.00 95.06 199 MET A C 1
ATOM 1561 O O . MET A 1 199 ? -32.220 -3.770 40.225 1.00 95.06 199 MET A O 1
ATOM 1565 N N . GLY A 1 200 ? -31.818 -1.850 39.125 1.00 95.44 200 GLY A N 1
ATOM 1566 C CA . GLY A 1 200 ? -32.859 -1.074 39.799 1.00 95.44 200 GLY A CA 1
ATOM 1567 C C . GLY A 1 200 ? -34.268 -1.618 39.545 1.00 95.44 200 GLY A C 1
ATOM 1568 O O . GLY A 1 200 ? -35.054 -1.757 40.482 1.00 95.44 200 GLY A O 1
ATOM 1569 N N . ILE A 1 201 ? -34.584 -1.995 38.301 1.00 95.31 201 ILE A N 1
ATOM 1570 C CA . ILE A 1 201 ? -35.880 -2.594 37.945 1.00 95.31 201 ILE A CA 1
ATOM 1571 C C . ILE A 1 201 ? -36.065 -3.943 38.649 1.00 95.31 201 ILE A C 1
ATOM 1573 O O . ILE A 1 201 ? -37.108 -4.169 39.266 1.00 95.31 201 ILE A O 1
ATOM 1577 N N . VAL A 1 202 ? -35.060 -4.824 38.603 1.00 94.81 202 VAL A N 1
ATOM 1578 C CA . VAL A 1 202 ? -35.112 -6.142 39.260 1.00 94.81 202 VAL A CA 1
ATOM 1579 C C . VAL A 1 202 ? -35.290 -5.990 40.771 1.00 94.81 202 VAL A C 1
ATOM 1581 O O . VAL A 1 202 ? -36.145 -6.656 41.355 1.00 94.81 202 VAL A O 1
ATOM 1584 N N . PHE A 1 203 ? -34.555 -5.070 41.400 1.00 94.12 203 PHE A N 1
ATOM 1585 C CA . PHE A 1 203 ? -34.683 -4.782 42.829 1.00 94.12 203 PHE A CA 1
ATOM 1586 C C . PHE A 1 203 ? -36.092 -4.291 43.201 1.00 94.12 203 PHE A C 1
ATOM 1588 O O . PHE A 1 203 ? -36.693 -4.782 44.159 1.00 94.12 203 PHE A O 1
ATOM 1595 N N . CYS A 1 204 ? -36.664 -3.375 42.412 1.00 92.00 204 CYS A N 1
ATOM 1596 C CA . CYS A 1 204 ? -38.035 -2.898 42.603 1.00 92.00 204 CYS A CA 1
ATOM 1597 C C . CYS A 1 204 ? -39.075 -4.020 42.463 1.00 92.00 204 CYS A C 1
ATOM 1599 O O . CYS A 1 204 ? -40.016 -4.083 43.256 1.00 92.00 204 CYS A O 1
ATOM 1601 N N . LEU A 1 205 ? -38.914 -4.918 41.484 1.00 91.00 205 LEU A N 1
ATOM 1602 C CA . LEU A 1 205 ? -39.805 -6.070 41.306 1.00 91.00 205 LEU A CA 1
ATOM 1603 C C . LEU A 1 205 ? -39.735 -7.029 42.499 1.00 91.00 205 LEU A C 1
ATOM 1605 O O . LEU A 1 205 ? -40.778 -7.458 42.996 1.00 91.00 205 LEU A O 1
ATOM 1609 N N . PHE A 1 206 ? -38.527 -7.307 42.997 1.00 89.75 206 PHE A N 1
ATOM 1610 C CA . PHE A 1 206 ? -38.317 -8.204 44.132 1.00 89.75 206 PHE A CA 1
ATOM 1611 C C . PHE A 1 206 ? -38.950 -7.653 45.417 1.00 89.75 206 PHE A C 1
ATOM 1613 O O . PHE A 1 206 ? -39.723 -8.347 46.079 1.00 89.75 206 PHE A O 1
ATOM 1620 N N . ASN A 1 207 ? -38.719 -6.371 45.726 1.00 83.44 207 ASN A N 1
ATOM 1621 C CA . ASN A 1 207 ? -39.331 -5.714 46.887 1.00 83.44 207 ASN A CA 1
ATOM 1622 C C . ASN A 1 207 ? -40.859 -5.625 46.787 1.00 83.44 207 ASN A C 1
ATOM 1624 O O . ASN A 1 207 ? -41.559 -5.695 47.795 1.00 83.44 207 ASN A O 1
ATOM 1628 N N . ARG A 1 208 ? -41.409 -5.485 45.577 1.00 80.25 208 ARG A N 1
ATOM 1629 C CA . ARG A 1 208 ? -42.863 -5.482 45.384 1.00 80.25 208 ARG A CA 1
ATOM 1630 C C . ARG A 1 208 ? -43.475 -6.860 45.653 1.00 80.25 208 ARG A C 1
ATOM 1632 O O . ARG A 1 208 ? -44.567 -6.938 46.215 1.00 80.25 208 ARG A O 1
ATOM 1639 N N . GLN A 1 209 ? -42.779 -7.938 45.290 1.00 77.12 209 GLN A N 1
ATOM 1640 C CA . GLN A 1 209 ? -43.208 -9.312 45.570 1.00 77.12 209 GLN A CA 1
ATOM 1641 C C . GLN A 1 209 ? -43.202 -9.628 47.071 1.00 77.12 209 GLN A C 1
ATOM 1643 O O . GLN A 1 209 ? -44.182 -10.178 47.577 1.00 77.12 209 GLN A O 1
ATOM 1648 N N . THR A 1 210 ? -42.151 -9.233 47.795 1.00 74.44 210 THR A N 1
ATOM 1649 C CA . THR A 1 210 ? -42.062 -9.462 49.248 1.00 74.44 210 THR A CA 1
ATOM 1650 C C . THR A 1 210 ? -43.149 -8.700 50.013 1.00 74.44 210 THR A C 1
ATOM 1652 O O . THR A 1 210 ? -43.790 -9.269 50.897 1.00 74.44 210 THR A O 1
ATOM 1655 N N . HIS A 1 211 ? -43.447 -7.454 49.623 1.00 67.31 211 HIS A N 1
ATOM 1656 C CA . HIS A 1 211 ? -44.531 -6.665 50.227 1.00 67.31 211 HIS A CA 1
ATOM 1657 C C . HIS A 1 211 ? -45.937 -7.210 49.908 1.00 67.31 211 HIS A C 1
ATOM 1659 O O . HIS A 1 211 ? -46.847 -7.129 50.737 1.00 67.31 211 HIS A O 1
ATOM 1665 N N . SER A 1 212 ? -46.131 -7.781 48.713 1.00 65.69 212 SER A N 1
ATOM 1666 C CA . SER A 1 212 ? -47.390 -8.438 48.334 1.00 65.69 212 SER A CA 1
ATOM 1667 C C . SER A 1 212 ? -47.624 -9.728 49.124 1.00 65.69 212 SER A C 1
ATOM 1669 O O . SER A 1 212 ? -48.767 -10.018 49.476 1.00 65.69 212 SER A O 1
ATOM 1671 N N . GLN A 1 213 ? -46.571 -10.501 49.409 1.00 61.12 213 GLN A N 1
ATOM 1672 C CA . GLN A 1 213 ? -46.678 -11.721 50.214 1.00 61.12 213 GLN A CA 1
ATOM 1673 C C . GLN A 1 213 ? -46.955 -11.417 51.693 1.00 61.12 213 GLN A C 1
ATOM 1675 O O . GLN A 1 213 ? -47.804 -12.082 52.281 1.00 61.12 213 GLN A O 1
ATOM 1680 N N . SER A 1 214 ? -46.329 -10.386 52.278 1.00 60.00 214 SER A N 1
ATOM 1681 C CA . SER A 1 214 ? -46.581 -10.009 53.681 1.00 60.00 214 SER A CA 1
ATOM 1682 C C . SER A 1 214 ? -47.990 -9.447 53.915 1.00 60.00 214 SER A C 1
ATOM 1684 O O . SER A 1 214 ? -48.599 -9.705 54.954 1.00 60.00 214 SER A O 1
ATOM 1686 N N . SER A 1 215 ? -48.543 -8.725 52.934 1.00 58.53 215 SER A N 1
ATOM 1687 C CA . SER A 1 215 ? -49.900 -8.161 53.017 1.00 58.53 215 SER A CA 1
ATOM 1688 C C . SER A 1 215 ? -50.989 -9.229 52.836 1.00 58.53 215 SER A C 1
ATOM 1690 O O . SER A 1 215 ? -52.052 -9.128 53.441 1.00 58.53 215 SER A O 1
ATOM 1692 N N . GLY A 1 216 ? -50.727 -10.275 52.041 1.00 55.78 216 GLY A N 1
ATOM 1693 C CA . GLY A 1 216 ? -51.653 -11.397 51.845 1.00 55.78 216 GLY A CA 1
ATOM 1694 C C . GLY A 1 216 ? -51.760 -12.334 53.054 1.00 55.78 216 GLY A C 1
ATOM 1695 O O . GLY A 1 216 ? -52.836 -12.859 53.321 1.00 55.78 216 GLY A O 1
ATOM 1696 N N . SER A 1 217 ? -50.682 -12.506 53.828 1.00 53.88 217 SER A N 1
ATOM 1697 C CA . SER A 1 217 ? -50.706 -13.315 55.058 1.00 53.88 217 SER A CA 1
ATOM 1698 C C . SER A 1 217 ? -51.405 -12.632 56.238 1.00 53.88 217 SER A C 1
ATOM 1700 O O . SER A 1 217 ? -51.906 -13.325 57.114 1.00 53.88 217 SER A O 1
ATOM 1702 N N . ALA A 1 218 ? -51.469 -11.296 56.265 1.00 52.53 218 ALA A N 1
ATOM 1703 C CA . ALA A 1 218 ? -52.105 -10.537 57.349 1.00 52.53 218 ALA A CA 1
ATOM 1704 C C . ALA A 1 218 ? -53.642 -10.447 57.236 1.00 52.53 218 ALA A C 1
ATOM 1706 O O . ALA A 1 218 ? -54.303 -10.090 58.203 1.00 52.53 218 ALA A O 1
ATOM 1707 N N . LEU A 1 219 ? -54.217 -10.760 56.069 1.00 52.75 219 LEU A N 1
ATOM 1708 C CA . LEU A 1 219 ? -55.671 -10.787 55.838 1.00 52.75 219 LEU A CA 1
ATOM 1709 C C . LEU A 1 219 ? -56.295 -12.186 56.013 1.00 52.75 219 LEU A C 1
ATOM 1711 O O . LEU A 1 219 ? -57.510 -12.324 55.905 1.00 52.75 219 LEU A O 1
ATOM 1715 N N . ALA A 1 220 ? -55.478 -13.213 56.261 1.00 51.44 220 ALA A N 1
ATOM 1716 C CA . ALA A 1 220 ? -55.905 -14.607 56.411 1.00 51.44 220 ALA A CA 1
ATOM 1717 C C . ALA A 1 220 ? -55.893 -15.115 57.871 1.00 51.44 220 ALA A C 1
ATOM 1719 O O . ALA A 1 220 ? -56.101 -16.307 58.098 1.00 51.44 220 ALA A O 1
ATOM 1720 N N . SER A 1 221 ? -55.653 -14.231 58.844 1.00 44.50 221 SER A N 1
ATOM 1721 C CA . SER A 1 221 ? -55.696 -14.490 60.293 1.00 44.50 221 SER A CA 1
ATOM 1722 C C . SER A 1 221 ? -56.796 -13.674 60.952 1.00 44.50 221 SER A C 1
ATOM 1724 O O . SER A 1 221 ? -57.548 -14.248 61.765 1.00 44.50 221 SER A O 1
#

Sequence (221 aa):
MIEGGNHGGSSYEETDSLALFIGHSVESSYCSPYDQNEALQVDLAPTLALLFGIAIPKNNIGVLLPELFHSLTDGQKLRTLELNSWQILRLLQAQIPDFCLEDCIDSADDLGIDVLPESVEKKLCYFISKAFTSHQSSRLHRGSDLMYGEAGYFSTSVDAYYGFLRYANDWLSHRATDKPIYLLLFAILLMIMSCLILMGIVFCLFNRQTHSQSSGSALAS